Protein AF-A0A0C4E0J9-F1 (afdb_monomer_lite)

Sequence (196 aa):
MALSRINGDENLYVSGVFALRKAQTLHDHAITHILSVIDYDLDKTHDLGGQFKHLSIDINDEEDADLLVHFPRIVRFI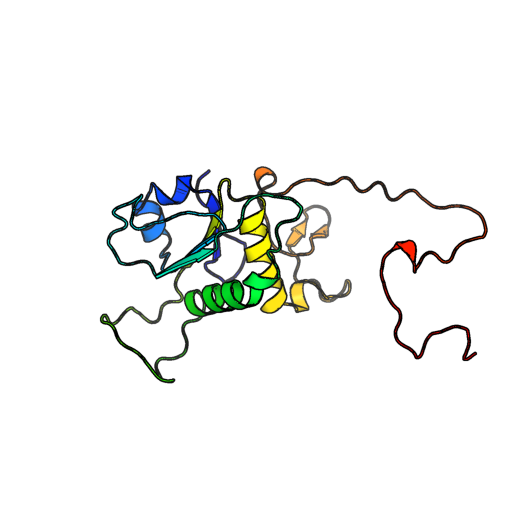DAGLSPPPAGSEKEEEEAAAPTTCGGVLVHCAMGKSRSVTATLAYLLWKHPWRFNGGAAERHGFKCSCDAWVCPAFSLQRSKVDEVTVTVAAAASGRAPDPRAALGIRMPPSFRKENL

pLDDT: mean 70.22, std 18.06, range [34.16, 93.56]

Organism: Magnaporthiopsis poae (strain ATCC 64411 / 73-15) (NCBI:txid644358)

InterPro domains:
  IPR020422 Dual specificity protein phosphatase domain [SM00195] (2-151)
  IPR029021 Protein-tyrosine phosphatase-like [G3DSA:3.90.190.10] (1-172)
  IPR029021 Protein-tyrosine phosphatase-like [SSF52799] (4-133)

Structure (mmCIF, N/CA/C/O backbone):
data_AF-A0A0C4E0J9-F1
#
_entry.id   AF-A0A0C4E0J9-F1
#
loop_
_atom_site.group_PDB
_atom_site.id
_atom_site.type_symbol
_atom_site.label_atom_id
_atom_site.label_alt_id
_atom_site.label_comp_id
_atom_site.label_asym_id
_atom_site.label_entity_id
_atom_site.label_seq_id
_atom_site.pdbx_PDB_ins_code
_atom_site.Cartn_x
_atom_site.Cartn_y
_atom_site.Cartn_z
_atom_site.occupancy
_atom_site.B_iso_or_equiv
_atom_site.auth_seq_id
_atom_site.auth_comp_id
_atom_site.auth_asym_id
_atom_site.auth_atom_id
_atom_site.pdbx_PDB_model_num
ATOM 1 N N . MET A 1 1 ? 7.486 12.202 7.454 1.00 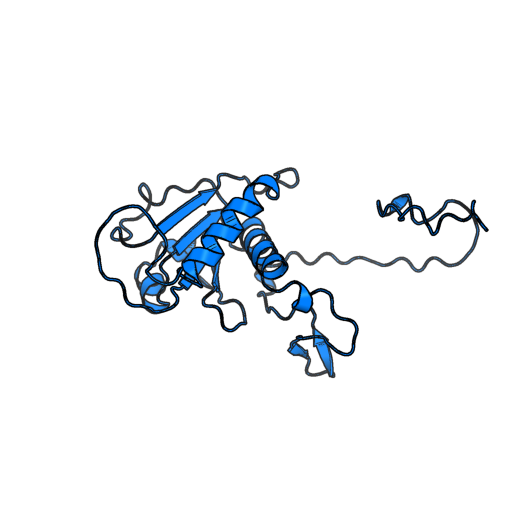49.31 1 MET A N 1
ATOM 2 C CA . MET A 1 1 ? 6.163 11.933 6.847 1.00 49.31 1 MET A CA 1
ATOM 3 C C . MET A 1 1 ? 5.893 10.445 6.979 1.00 49.31 1 MET A C 1
ATOM 5 O O . MET A 1 1 ? 6.701 9.682 6.470 1.00 49.31 1 MET A O 1
ATOM 9 N N . ALA A 1 2 ? 4.883 10.029 7.746 1.00 71.69 2 ALA A N 1
ATOM 10 C CA . ALA A 1 2 ? 4.738 8.615 8.118 1.00 71.69 2 ALA A CA 1
ATOM 11 C C . ALA A 1 2 ? 3.802 7.843 7.176 1.00 71.69 2 ALA A C 1
ATOM 13 O O . ALA A 1 2 ? 4.172 6.773 6.712 1.00 71.69 2 ALA A O 1
ATOM 14 N N . LEU A 1 3 ? 2.646 8.411 6.837 1.00 84.62 3 LEU A N 1
ATOM 15 C CA . LEU A 1 3 ? 1.581 7.735 6.100 1.00 84.62 3 LEU A CA 1
ATOM 16 C C . LEU A 1 3 ? 1.168 8.588 4.893 1.00 84.62 3 LEU A C 1
ATOM 18 O O . LEU A 1 3 ? 0.964 9.794 5.041 1.00 84.62 3 LEU A O 1
ATOM 22 N N . SER A 1 4 ? 1.067 7.992 3.709 1.00 87.56 4 SER A N 1
ATOM 23 C CA . SER A 1 4 ? 0.625 8.678 2.490 1.00 87.56 4 SER A CA 1
ATOM 24 C C . SER A 1 4 ? -0.614 7.986 1.941 1.00 87.56 4 SER A C 1
ATOM 26 O O . SER A 1 4 ? -0.542 6.812 1.593 1.00 87.56 4 SER A O 1
ATOM 28 N N . ARG A 1 5 ? -1.742 8.696 1.856 1.00 88.19 5 ARG A N 1
ATOM 29 C CA . ARG A 1 5 ? -2.957 8.178 1.215 1.00 88.19 5 ARG A CA 1
ATOM 30 C C . ARG A 1 5 ? -2.826 8.275 -0.302 1.00 88.19 5 ARG A C 1
ATOM 32 O O . ARG A 1 5 ? -2.340 9.286 -0.807 1.00 88.19 5 ARG A O 1
ATOM 39 N N . ILE A 1 6 ? -3.266 7.244 -1.011 1.00 85.50 6 ILE A N 1
ATOM 40 C CA . ILE A 1 6 ? -3.360 7.263 -2.469 1.00 85.50 6 ILE A CA 1
ATOM 41 C C . ILE A 1 6 ? -4.665 7.933 -2.878 1.00 85.50 6 ILE A C 1
ATOM 43 O O . ILE A 1 6 ? -5.715 7.699 -2.286 1.00 85.50 6 ILE A O 1
ATOM 47 N N . ASN A 1 7 ? -4.589 8.783 -3.899 1.00 74.56 7 ASN A N 1
ATOM 48 C CA . ASN A 1 7 ? -5.757 9.477 -4.420 1.00 74.56 7 ASN A CA 1
ATOM 49 C C . ASN A 1 7 ? -6.752 8.479 -5.033 1.00 74.56 7 ASN A C 1
ATOM 51 O O . ASN A 1 7 ? -6.415 7.745 -5.961 1.00 74.56 7 ASN A O 1
ATOM 55 N N . GLY A 1 8 ? -7.982 8.495 -4.528 1.00 73.81 8 GLY A N 1
ATOM 56 C CA . GLY A 1 8 ? -9.083 7.661 -4.989 1.00 73.81 8 GLY A CA 1
ATOM 57 C C . GLY A 1 8 ? -10.211 7.607 -3.961 1.00 73.81 8 GLY A C 1
ATOM 58 O O . GLY A 1 8 ? -10.107 8.181 -2.873 1.00 73.81 8 GLY A O 1
ATOM 59 N N . ASP A 1 9 ? -11.272 6.887 -4.310 1.00 72.88 9 ASP A N 1
ATOM 60 C CA . ASP A 1 9 ? -12.395 6.605 -3.405 1.00 72.88 9 ASP A CA 1
ATOM 61 C C . ASP A 1 9 ? -12.031 5.532 -2.361 1.00 72.88 9 ASP A C 1
ATOM 63 O O . ASP A 1 9 ? -12.728 5.337 -1.372 1.00 72.88 9 ASP A O 1
ATOM 67 N N . GLU A 1 10 ? -10.898 4.858 -2.565 1.00 81.75 10 GLU A N 1
ATOM 68 C CA . GLU A 1 10 ? -10.377 3.791 -1.719 1.00 81.75 10 GLU A CA 1
ATOM 69 C C . GLU A 1 10 ? -9.597 4.349 -0.513 1.00 81.75 10 GLU A C 1
ATOM 71 O O . GLU A 1 10 ? -8.927 5.389 -0.571 1.00 81.75 10 GLU A O 1
ATOM 76 N N . ASN A 1 11 ? -9.639 3.621 0.602 1.00 88.75 11 ASN A N 1
ATOM 77 C CA . ASN A 1 11 ? -8.849 3.905 1.802 1.00 88.75 11 ASN A CA 1
ATOM 78 C C . ASN A 1 11 ? -7.501 3.174 1.741 1.00 88.75 11 ASN A C 1
ATOM 80 O O . ASN A 1 11 ? -7.187 2.339 2.586 1.00 88.75 11 ASN A O 1
ATOM 84 N N . LEU A 1 12 ? -6.714 3.473 0.704 1.00 90.62 12 LEU A N 1
ATOM 85 C CA . LEU A 1 12 ? -5.425 2.833 0.444 1.00 90.62 12 LEU A CA 1
ATOM 86 C C . LEU A 1 12 ? -4.260 3.752 0.826 1.00 90.62 12 LEU A C 1
ATOM 88 O O . LEU A 1 12 ? -4.184 4.906 0.393 1.00 90.62 12 LEU A O 1
ATOM 92 N N . TYR A 1 13 ? -3.334 3.231 1.628 1.00 92.06 13 TYR A N 1
ATOM 93 C CA . TYR A 1 13 ? -2.226 3.990 2.201 1.00 92.06 13 TYR A CA 1
ATOM 94 C C . TYR A 1 13 ? -0.881 3.308 1.945 1.00 92.06 13 TYR A C 1
ATOM 96 O O . TYR A 1 13 ? -0.778 2.086 1.984 1.00 92.06 13 TYR A O 1
ATOM 104 N N . VAL A 1 14 ? 0.168 4.110 1.742 1.00 92.19 14 VAL A N 1
ATOM 105 C CA . VAL A 1 14 ? 1.555 3.653 1.589 1.00 92.19 14 VAL A CA 1
ATOM 106 C C . VAL A 1 14 ? 2.456 4.300 2.636 1.00 92.19 14 VAL A C 1
ATOM 108 O O . VAL A 1 14 ? 2.467 5.525 2.802 1.00 92.19 14 VAL A O 1
ATOM 111 N N . SER A 1 15 ? 3.274 3.495 3.312 1.00 91.12 15 SER A N 1
ATOM 112 C CA . SER A 1 15 ? 4.210 3.970 4.337 1.00 91.12 15 SER A CA 1
ATOM 113 C C . SER A 1 15 ? 5.534 3.207 4.364 1.00 91.12 15 SER A C 1
ATOM 115 O O . SER A 1 15 ? 5.720 2.209 3.675 1.00 91.12 15 SER A O 1
ATOM 117 N N . GLY A 1 16 ? 6.482 3.698 5.167 1.00 88.56 16 GLY A N 1
ATOM 118 C CA . GLY A 1 16 ? 7.624 2.900 5.632 1.00 88.56 16 GLY A CA 1
ATOM 119 C C . GLY A 1 16 ? 7.343 2.259 6.996 1.00 88.56 16 GLY A C 1
ATOM 120 O O . GLY A 1 16 ? 6.319 2.557 7.618 1.00 88.56 16 GLY A O 1
ATOM 121 N N . VAL A 1 17 ? 8.285 1.450 7.497 1.00 86.44 17 VAL A N 1
ATOM 122 C CA . VAL A 1 17 ? 8.169 0.731 8.790 1.00 86.44 17 VAL A CA 1
ATOM 123 C C . VAL A 1 17 ? 7.896 1.678 9.963 1.00 86.44 17 VAL A C 1
ATOM 125 O O . VAL A 1 17 ? 7.160 1.347 10.884 1.00 86.44 17 VAL A O 1
ATOM 128 N N . PHE A 1 18 ? 8.426 2.902 9.926 1.00 83.38 18 PHE A N 1
ATOM 129 C CA . PHE A 1 18 ? 8.246 3.876 11.008 1.00 83.38 18 PHE A CA 1
ATOM 130 C C . PHE A 1 18 ? 6.789 4.284 11.263 1.00 83.38 18 PHE A C 1
ATOM 132 O O . PHE A 1 18 ? 6.492 4.777 12.349 1.00 83.38 18 PHE A O 1
ATOM 139 N N . ALA A 1 19 ? 5.886 4.105 10.294 1.00 82.44 19 ALA A N 1
ATOM 140 C CA . ALA A 1 19 ? 4.469 4.403 10.493 1.00 82.44 19 ALA A CA 1
ATOM 141 C C . ALA A 1 19 ? 3.789 3.415 11.447 1.00 82.44 19 ALA A C 1
ATOM 143 O O . ALA A 1 19 ? 2.883 3.811 12.173 1.00 82.44 19 ALA A O 1
ATOM 144 N N . LEU A 1 20 ? 4.281 2.175 11.507 1.00 79.31 20 LEU A N 1
ATOM 145 C CA . LEU A 1 20 ? 3.745 1.135 12.385 1.00 79.31 20 LEU A CA 1
ATOM 146 C C . LEU A 1 20 ? 4.021 1.403 13.869 1.00 79.31 20 LEU A C 1
ATOM 148 O O . LEU A 1 20 ? 3.269 0.952 14.722 1.00 79.31 20 LEU A O 1
ATOM 152 N N . ARG A 1 21 ? 5.032 2.224 14.187 1.00 78.25 21 ARG A N 1
ATOM 153 C CA . ARG A 1 21 ? 5.339 2.639 15.570 1.00 78.25 21 ARG A CA 1
ATOM 154 C C . ARG A 1 21 ? 4.244 3.489 16.212 1.00 78.25 21 ARG A C 1
ATOM 156 O O . ARG A 1 21 ? 4.249 3.680 17.423 1.00 78.25 21 ARG A O 1
ATOM 163 N N . LYS A 1 22 ? 3.344 4.068 15.414 1.00 78.44 22 LYS A N 1
ATOM 164 C CA . LYS A 1 22 ? 2.302 4.986 15.881 1.00 78.44 22 LYS A CA 1
ATOM 165 C C . LYS A 1 22 ? 0.932 4.340 15.729 1.00 78.44 22 LYS A C 1
ATOM 167 O O . LYS A 1 22 ? 0.191 4.680 14.811 1.00 78.44 22 LYS A O 1
ATOM 172 N N . ALA A 1 23 ? 0.588 3.454 16.663 1.00 77.06 23 ALA A N 1
ATOM 173 C CA . ALA A 1 23 ? -0.701 2.762 16.679 1.00 77.06 23 ALA A CA 1
ATOM 174 C C . ALA A 1 23 ? -1.889 3.737 16.573 1.00 77.06 23 ALA A C 1
ATOM 176 O O . ALA A 1 23 ? -2.814 3.488 15.808 1.00 77.06 23 ALA A O 1
ATOM 177 N N . GLN A 1 24 ? -1.830 4.886 17.257 1.00 79.81 24 GLN A N 1
ATOM 178 C CA . GLN A 1 24 ? -2.872 5.921 17.204 1.00 79.81 24 GLN A CA 1
ATOM 179 C C . GLN A 1 24 ? -3.198 6.349 15.764 1.00 79.81 24 GLN A C 1
ATOM 181 O O . GLN A 1 24 ? -4.355 6.373 15.371 1.00 79.81 24 GLN A O 1
ATOM 186 N N . THR A 1 25 ? -2.169 6.580 14.942 1.00 83.06 25 THR A N 1
ATOM 187 C CA . THR A 1 25 ? -2.333 7.023 13.551 1.00 83.06 25 THR A CA 1
ATOM 188 C C . THR A 1 25 ? -3.003 5.957 12.678 1.00 83.06 25 THR A C 1
ATOM 190 O O . THR A 1 25 ? -3.686 6.301 11.720 1.00 83.06 25 THR A O 1
ATOM 193 N N . LEU A 1 26 ? -2.837 4.668 12.993 1.00 84.06 26 LEU A N 1
ATOM 194 C CA . LEU A 1 26 ? -3.531 3.592 12.278 1.00 84.06 26 LEU A CA 1
ATOM 195 C C . LEU A 1 26 ? -5.034 3.593 12.590 1.00 84.06 26 LEU A C 1
ATOM 197 O O . LEU A 1 26 ? -5.848 3.463 11.676 1.00 84.06 26 LEU A O 1
ATOM 201 N N . HIS A 1 27 ? -5.390 3.818 13.857 1.00 82.56 27 HIS A N 1
ATOM 202 C CA . HIS A 1 27 ? -6.780 3.922 14.303 1.00 82.56 27 HIS A CA 1
ATOM 203 C C . HIS A 1 27 ? -7.461 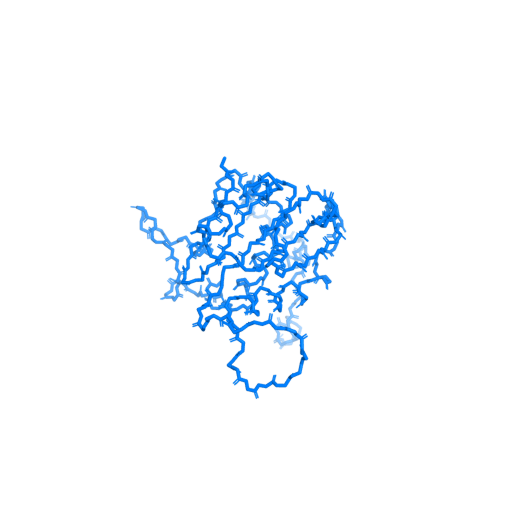5.186 13.760 1.00 82.56 27 HI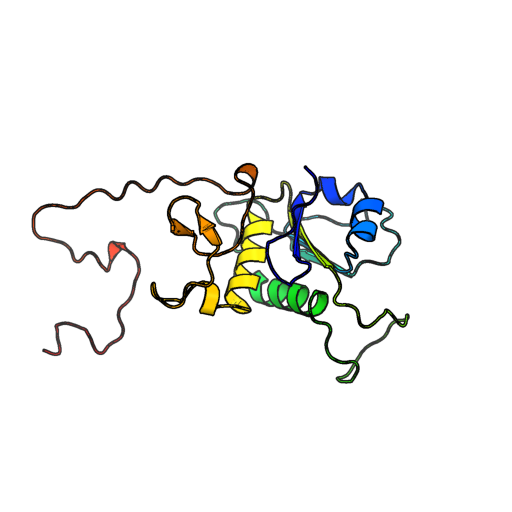S A C 1
ATOM 205 O O . HIS A 1 27 ? -8.580 5.104 13.259 1.00 82.56 27 HIS A O 1
ATOM 211 N N . ASP A 1 28 ? -6.767 6.330 13.768 1.00 84.88 28 ASP A N 1
ATOM 212 C CA . ASP A 1 28 ? -7.285 7.613 13.262 1.00 84.88 28 ASP A CA 1
ATOM 213 C C . ASP A 1 28 ? -7.679 7.545 11.773 1.00 84.88 28 ASP A C 1
ATOM 215 O O . ASP A 1 28 ? -8.575 8.256 11.319 1.00 84.88 28 ASP A O 1
ATOM 219 N N . HIS A 1 29 ? -7.015 6.679 11.001 1.00 84.75 29 HIS A N 1
ATOM 220 C CA . HIS A 1 29 ? -7.294 6.452 9.582 1.00 84.75 29 HIS A CA 1
ATOM 221 C C . HIS A 1 29 ? -8.161 5.213 9.310 1.00 84.75 29 HIS A C 1
ATOM 223 O O . HIS A 1 29 ? -8.297 4.820 8.151 1.00 84.75 29 HIS A O 1
ATOM 229 N N . ALA A 1 30 ? -8.742 4.606 10.352 1.00 86.88 30 ALA A N 1
ATOM 230 C CA . ALA A 1 30 ? -9.571 3.402 10.264 1.00 86.88 30 ALA A CA 1
ATOM 231 C C . ALA A 1 30 ? -8.899 2.258 9.477 1.00 86.88 30 ALA A C 1
ATOM 233 O O . ALA A 1 30 ? -9.544 1.532 8.714 1.00 86.88 30 ALA A O 1
ATOM 234 N N . ILE A 1 31 ? -7.579 2.111 9.629 1.00 88.69 31 ILE A N 1
ATOM 235 C CA . ILE A 1 31 ? -6.833 1.021 9.002 1.00 88.69 31 ILE A CA 1
ATOM 236 C C . ILE A 1 31 ? -7.214 -0.281 9.708 1.00 88.69 31 ILE A C 1
ATOM 238 O O . ILE A 1 31 ? -7.274 -0.337 10.925 1.00 88.69 31 ILE A O 1
ATOM 242 N N . THR A 1 32 ? -7.484 -1.326 8.936 1.00 87.94 32 THR A N 1
ATOM 243 C CA . THR A 1 32 ? -7.872 -2.658 9.441 1.00 87.94 32 THR A CA 1
ATOM 244 C C . THR A 1 32 ? -6.931 -3.746 8.932 1.00 87.94 32 THR A C 1
ATOM 246 O O . THR A 1 32 ? -6.740 -4.766 9.588 1.00 87.94 32 THR A O 1
ATOM 249 N N . HIS A 1 33 ? -6.315 -3.516 7.770 1.00 90.62 33 HIS A N 1
ATOM 250 C CA . HIS A 1 33 ? -5.447 -4.466 7.088 1.00 90.62 33 HIS A CA 1
ATOM 251 C C . HIS A 1 33 ? -4.060 -3.862 6.881 1.00 90.62 33 HIS A C 1
ATOM 253 O O . HIS A 1 33 ? -3.927 -2.743 6.380 1.00 90.62 33 HIS A O 1
ATOM 259 N N . ILE A 1 34 ? -3.022 -4.622 7.227 1.00 91.44 34 ILE A N 1
ATOM 260 C CA . ILE A 1 34 ? -1.622 -4.224 7.077 1.00 91.44 34 ILE A CA 1
ATOM 261 C C . ILE A 1 34 ? -0.918 -5.242 6.178 1.00 91.44 34 ILE A C 1
ATOM 263 O O . ILE A 1 34 ? -0.920 -6.438 6.454 1.00 91.44 34 ILE A O 1
ATOM 267 N N . LEU A 1 35 ? -0.305 -4.757 5.102 1.00 92.56 35 LEU A N 1
ATOM 268 C CA . LEU A 1 35 ? 0.523 -5.526 4.180 1.00 92.56 35 LEU A CA 1
ATOM 269 C C . LEU A 1 35 ? 1.989 -5.107 4.342 1.00 92.56 35 LEU A C 1
ATOM 271 O O . LEU A 1 35 ? 2.355 -3.975 4.013 1.00 92.56 35 LEU A O 1
ATOM 275 N N . SER A 1 36 ? 2.827 -6.032 4.805 1.00 92.00 36 SER A N 1
ATOM 276 C CA . SER A 1 36 ? 4.283 -5.878 4.868 1.00 92.00 36 SER A CA 1
ATOM 277 C C . SER A 1 36 ? 4.930 -6.551 3.668 1.00 92.00 36 SER A C 1
ATOM 279 O O . SER A 1 36 ? 4.804 -7.758 3.496 1.00 92.00 36 SER A O 1
ATOM 281 N N . VAL A 1 37 ? 5.640 -5.780 2.846 1.00 90.06 37 VAL A N 1
ATOM 282 C CA . VAL A 1 37 ? 6.451 -6.290 1.725 1.00 90.06 37 VAL A CA 1
ATOM 283 C C . VAL A 1 37 ? 7.934 -6.182 2.090 1.00 90.06 37 VAL A C 1
ATOM 285 O O . VAL A 1 37 ? 8.691 -5.397 1.513 1.00 90.06 37 VAL A O 1
ATOM 288 N N . ILE A 1 38 ? 8.287 -6.849 3.182 1.00 87.75 38 ILE A N 1
ATOM 289 C CA . ILE A 1 38 ? 9.612 -6.952 3.800 1.00 87.75 38 ILE A CA 1
ATOM 290 C C . ILE A 1 38 ? 9.517 -8.030 4.887 1.00 87.75 38 ILE A C 1
ATOM 292 O O . ILE A 1 38 ? 8.438 -8.177 5.466 1.00 87.75 38 ILE A O 1
ATOM 296 N N . ASP A 1 39 ? 10.619 -8.726 5.192 1.00 81.25 39 ASP A N 1
ATOM 297 C CA . ASP A 1 39 ? 10.726 -9.552 6.401 1.00 81.25 39 ASP A CA 1
ATOM 298 C C . ASP A 1 39 ? 10.466 -8.692 7.643 1.00 81.25 39 ASP A C 1
ATOM 300 O O . ASP A 1 39 ? 11.308 -7.913 8.108 1.00 81.25 39 ASP A O 1
ATOM 304 N N . TYR A 1 40 ? 9.226 -8.734 8.107 1.00 73.00 40 TYR A N 1
ATOM 305 C CA . TYR A 1 40 ? 8.772 -7.962 9.240 1.00 73.00 40 TYR A CA 1
ATOM 306 C C . TYR A 1 40 ? 7.690 -8.734 9.968 1.00 73.00 40 TYR A C 1
ATOM 308 O O . TYR A 1 40 ? 6.638 -9.064 9.411 1.00 73.00 40 TYR A O 1
ATOM 316 N N . ASP A 1 41 ? 7.980 -8.996 11.232 1.00 70.19 41 ASP A N 1
ATOM 317 C CA . ASP A 1 41 ? 7.103 -9.686 12.155 1.00 70.19 41 ASP A CA 1
ATOM 318 C C . ASP A 1 41 ? 6.441 -8.641 13.063 1.00 70.19 41 ASP A C 1
ATOM 320 O O . ASP A 1 41 ? 7.117 -7.974 13.860 1.00 70.19 41 ASP A O 1
ATOM 324 N N . LEU A 1 42 ? 5.129 -8.442 12.893 1.00 68.38 42 LEU A N 1
ATOM 325 C CA . LEU A 1 42 ? 4.382 -7.496 13.723 1.00 68.38 42 LEU A CA 1
ATOM 326 C C . LEU A 1 42 ? 4.303 -7.974 15.174 1.00 68.38 42 LEU A C 1
ATOM 328 O O . LEU A 1 42 ? 4.460 -7.145 16.070 1.00 68.38 42 LEU A O 1
ATOM 332 N N . ASP A 1 43 ? 4.156 -9.282 15.396 1.00 64.38 43 ASP A N 1
ATOM 333 C CA . ASP A 1 43 ? 3.948 -9.874 16.723 1.00 64.38 43 ASP A CA 1
ATOM 334 C C . ASP A 1 43 ? 5.186 -9.709 17.606 1.00 64.38 43 ASP A C 1
ATOM 336 O O . ASP A 1 43 ? 5.093 -9.499 18.814 1.00 64.38 43 ASP A O 1
ATOM 340 N N . LYS A 1 44 ? 6.376 -9.744 16.997 1.00 61.56 44 LYS A N 1
ATOM 341 C CA . LYS A 1 44 ? 7.638 -9.531 17.717 1.00 61.56 44 LYS A CA 1
ATOM 342 C C . LYS A 1 44 ? 7.953 -8.068 18.000 1.00 61.56 44 LYS A C 1
ATOM 344 O O . LYS A 1 44 ? 8.772 -7.790 18.874 1.00 61.56 44 LYS A O 1
ATOM 349 N N . THR A 1 45 ? 7.411 -7.137 17.217 1.00 53.16 45 THR A N 1
ATOM 350 C CA . THR A 1 45 ? 7.927 -5.761 17.198 1.00 53.16 45 THR A CA 1
ATOM 351 C C . THR A 1 45 ? 7.002 -4.739 17.836 1.00 53.16 45 THR A C 1
ATOM 353 O O . THR A 1 45 ? 7.517 -3.718 18.295 1.00 53.16 45 THR A O 1
ATOM 356 N N . HIS A 1 46 ? 5.686 -4.966 17.887 1.00 55.34 46 HIS A N 1
ATOM 357 C CA . HIS A 1 46 ? 4.751 -3.989 18.443 1.00 55.34 46 HIS A CA 1
ATOM 358 C C . HIS A 1 46 ? 3.519 -4.640 19.090 1.00 55.34 46 HIS A C 1
ATOM 360 O O . HIS A 1 46 ? 2.828 -5.424 18.450 1.00 55.34 46 HIS A O 1
ATOM 366 N N . ASP A 1 47 ? 3.167 -4.193 20.302 1.00 56.97 47 ASP A N 1
ATOM 367 C CA . ASP A 1 47 ? 1.860 -4.408 20.950 1.00 56.97 47 ASP A CA 1
ATOM 368 C C . ASP A 1 47 ? 0.742 -3.656 20.190 1.00 56.97 47 ASP A C 1
ATOM 370 O O . ASP A 1 47 ? 0.087 -2.754 20.713 1.00 56.97 47 ASP A O 1
ATOM 374 N N . LEU A 1 48 ? 0.509 -3.980 18.914 1.00 61.25 48 LEU A N 1
ATOM 375 C CA . LEU A 1 48 ? -0.521 -3.345 18.076 1.00 61.25 48 LEU A CA 1
ATOM 376 C C . LEU A 1 48 ? -1.957 -3.752 18.458 1.00 61.25 48 LEU A C 1
ATOM 378 O O . LEU A 1 48 ? -2.885 -3.554 17.679 1.00 61.25 48 LEU A O 1
ATOM 382 N N . GLY A 1 49 ? -2.173 -4.277 19.666 1.00 52.38 49 GLY A N 1
ATOM 383 C CA . GLY A 1 49 ? -3.507 -4.470 20.230 1.00 52.38 49 GLY A CA 1
ATOM 384 C C . GLY A 1 49 ? -4.390 -5.460 19.466 1.00 52.38 49 GLY A C 1
ATOM 385 O O . GLY A 1 49 ? -5.607 -5.316 19.520 1.00 52.38 49 GLY A O 1
ATOM 386 N N . GLY A 1 50 ? -3.795 -6.420 18.742 1.00 56.16 50 GLY A N 1
ATOM 387 C CA . GLY A 1 50 ? -4.454 -7.628 18.219 1.00 56.16 50 GLY A CA 1
ATOM 388 C C . GLY A 1 50 ? -5.581 -7.442 17.194 1.00 56.16 50 GLY A C 1
ATOM 389 O O . GLY A 1 50 ? -6.227 -8.417 16.839 1.00 56.16 50 GLY A O 1
ATOM 390 N N . GLN A 1 51 ? -5.844 -6.225 16.712 1.00 70.62 51 GLN A N 1
ATOM 391 C CA . GLN A 1 51 ? -7.051 -5.920 15.925 1.00 70.62 51 GLN A CA 1
ATOM 392 C C . GLN A 1 51 ? -6.803 -5.705 14.424 1.00 70.62 51 GLN A C 1
ATOM 394 O O . GLN A 1 51 ? -7.726 -5.348 13.693 1.00 70.62 51 GLN A O 1
ATOM 399 N N . PHE A 1 52 ? -5.576 -5.913 13.937 1.00 81.44 52 PHE A N 1
ATOM 400 C CA . PHE A 1 52 ? -5.246 -5.727 12.523 1.00 81.44 52 PHE A CA 1
ATOM 401 C C . PHE A 1 52 ? -4.997 -7.063 11.836 1.00 81.44 52 PHE A C 1
ATOM 403 O O . PHE A 1 52 ? -4.195 -7.873 12.299 1.00 81.44 52 PHE A O 1
ATOM 410 N N . LYS A 1 53 ? -5.615 -7.263 10.670 1.00 86.19 53 LYS A N 1
ATOM 411 C CA . LYS A 1 53 ? -5.272 -8.395 9.811 1.00 86.19 53 LYS A CA 1
ATOM 412 C C . LYS A 1 53 ? -3.936 -8.105 9.140 1.00 86.19 53 LYS A C 1
ATOM 414 O O . LYS A 1 53 ? -3.808 -7.110 8.423 1.00 86.19 53 LYS A O 1
ATOM 419 N N . HIS A 1 54 ? -2.951 -8.968 9.354 1.00 88.75 54 HIS A N 1
ATOM 420 C CA . HIS A 1 54 ? -1.608 -8.788 8.815 1.00 88.75 54 HIS A CA 1
ATOM 421 C C . HIS A 1 54 ? -1.278 -9.810 7.735 1.00 88.75 54 HIS A C 1
ATOM 423 O O . HIS A 1 54 ? -1.553 -11.000 7.871 1.00 88.75 54 HIS A O 1
ATOM 429 N N . LEU A 1 55 ? -0.667 -9.334 6.654 1.00 89.62 55 LEU A N 1
ATOM 430 C CA . LEU A 1 55 ? -0.046 -10.168 5.640 1.00 89.62 55 LEU A CA 1
ATOM 431 C C . LEU A 1 55 ? 1.416 -9.749 5.484 1.00 89.62 55 LEU A C 1
ATOM 433 O O . LEU A 1 55 ? 1.694 -8.647 5.015 1.00 89.62 55 LEU A O 1
ATOM 437 N N . SER A 1 56 ? 2.336 -10.648 5.834 1.00 89.44 56 SER A N 1
ATOM 438 C CA . SER A 1 56 ? 3.769 -10.474 5.594 1.00 89.44 56 SER A CA 1
ATOM 439 C C . SER A 1 56 ? 4.222 -11.238 4.352 1.00 89.44 56 SER A C 1
ATOM 441 O O . SER A 1 56 ? 3.848 -12.398 4.135 1.00 89.44 56 SER A O 1
ATOM 443 N N . ILE A 1 57 ? 4.995 -10.559 3.511 1.00 90.19 57 ILE A N 1
ATOM 444 C CA . ILE A 1 57 ? 5.621 -11.082 2.303 1.00 90.19 57 ILE A CA 1
ATOM 445 C C . ILE A 1 57 ? 7.107 -10.776 2.412 1.00 90.19 57 ILE A C 1
ATOM 447 O O . ILE A 1 57 ? 7.532 -9.626 2.280 1.00 90.19 57 ILE A O 1
ATOM 451 N N . ASP A 1 58 ? 7.866 -11.832 2.667 1.00 89.25 58 ASP A N 1
ATOM 452 C CA . ASP A 1 58 ? 9.308 -11.776 2.830 1.00 89.25 58 ASP A CA 1
ATOM 453 C C . ASP A 1 58 ? 9.994 -11.667 1.464 1.00 89.25 58 ASP A C 1
ATOM 455 O O . ASP A 1 58 ? 10.100 -12.642 0.720 1.00 89.25 58 ASP A O 1
ATOM 459 N N . ILE A 1 59 ? 10.370 -10.436 1.109 1.00 86.62 59 ILE A N 1
ATOM 460 C CA . ILE A 1 59 ? 11.094 -10.096 -0.117 1.00 86.62 59 ILE A CA 1
ATOM 461 C C . ILE A 1 59 ? 12.084 -8.977 0.195 1.00 86.62 59 ILE A C 1
ATOM 463 O O . ILE A 1 59 ? 11.696 -7.938 0.744 1.00 86.62 59 ILE A O 1
ATOM 467 N N . ASN A 1 60 ? 13.339 -9.149 -0.217 1.00 85.31 60 ASN A N 1
ATOM 468 C CA . ASN A 1 60 ? 14.391 -8.141 -0.092 1.00 85.31 60 ASN A CA 1
ATOM 469 C C . ASN A 1 60 ? 14.285 -7.044 -1.164 1.00 85.31 60 ASN A C 1
ATOM 471 O O . ASN A 1 60 ? 13.653 -7.216 -2.201 1.00 85.31 60 ASN A O 1
ATOM 475 N N . ASP A 1 61 ? 14.860 -5.871 -0.885 1.00 83.69 61 ASP A N 1
ATOM 476 C CA . ASP A 1 61 ? 14.904 -4.745 -1.837 1.00 83.69 61 ASP A CA 1
ATOM 477 C C . ASP A 1 61 ? 16.071 -4.937 -2.813 1.00 83.69 61 ASP A C 1
ATOM 479 O O . ASP A 1 61 ? 17.076 -4.234 -2.750 1.00 83.69 61 ASP A O 1
ATOM 483 N N . GLU A 1 62 ? 15.960 -5.957 -3.656 1.00 82.75 62 GLU A N 1
ATOM 484 C CA . GLU A 1 62 ? 16.971 -6.328 -4.645 1.00 82.75 62 GLU A CA 1
ATOM 485 C C . GLU A 1 62 ? 16.355 -6.261 -6.048 1.00 82.75 62 GLU A C 1
ATOM 487 O O . GLU A 1 62 ? 15.152 -6.461 -6.223 1.00 82.75 62 GLU A O 1
ATOM 492 N N . GLU A 1 63 ? 17.160 -5.917 -7.053 1.00 75.06 63 GLU A N 1
ATOM 493 C CA . GLU A 1 63 ? 16.677 -5.703 -8.427 1.00 75.06 63 GLU A CA 1
ATOM 494 C C . GLU A 1 63 ? 16.192 -7.001 -9.097 1.00 75.06 63 GLU A C 1
ATOM 496 O O . GLU A 1 63 ? 15.360 -6.965 -10.002 1.00 75.06 63 GLU A O 1
ATOM 501 N N . ASP A 1 64 ? 16.693 -8.147 -8.642 1.00 80.56 64 ASP A N 1
ATOM 502 C CA . ASP A 1 64 ? 16.355 -9.499 -9.085 1.00 80.56 64 ASP A CA 1
ATOM 503 C C . ASP A 1 64 ? 15.239 -10.157 -8.256 1.00 80.56 64 ASP A C 1
ATOM 505 O O . ASP A 1 64 ? 14.801 -11.266 -8.574 1.00 80.56 64 ASP A O 1
ATOM 509 N N . ALA A 1 65 ? 14.731 -9.475 -7.226 1.00 83.62 65 ALA A N 1
ATOM 510 C CA . ALA A 1 65 ? 13.646 -9.982 -6.402 1.00 83.62 65 ALA A CA 1
ATOM 511 C C . ALA A 1 65 ? 12.322 -10.069 -7.187 1.00 83.62 65 ALA A C 1
ATOM 513 O O . ALA A 1 65 ? 11.778 -9.068 -7.663 1.00 83.62 65 ALA A O 1
ATOM 514 N N . ASP A 1 66 ? 11.746 -11.273 -7.273 1.00 83.31 66 ASP A N 1
ATOM 515 C CA . ASP A 1 66 ? 10.504 -11.502 -8.016 1.00 83.31 66 ASP A CA 1
ATOM 516 C C . ASP A 1 66 ? 9.251 -11.224 -7.168 1.00 83.31 66 ASP A C 1
ATOM 518 O O . ASP A 1 66 ? 8.695 -12.091 -6.490 1.00 83.31 66 ASP A O 1
ATOM 522 N N . LEU A 1 67 ? 8.760 -9.987 -7.249 1.00 87.06 67 LEU A N 1
ATOM 523 C CA . LEU A 1 67 ? 7.506 -9.580 -6.613 1.00 87.06 67 LEU A CA 1
ATOM 524 C C . LEU A 1 67 ? 6.256 -10.083 -7.368 1.00 87.06 67 LEU A C 1
ATOM 526 O O . LEU A 1 67 ? 5.164 -10.115 -6.791 1.00 87.06 67 LEU A O 1
ATOM 530 N N . LEU A 1 68 ? 6.389 -10.501 -8.635 1.00 87.69 68 LEU A N 1
ATOM 531 C CA . LEU A 1 68 ? 5.258 -10.875 -9.496 1.00 87.69 68 LEU A CA 1
ATOM 532 C C . LEU A 1 68 ? 4.544 -12.121 -8.975 1.00 87.69 68 LEU A C 1
ATOM 534 O O . LEU A 1 68 ? 3.313 -12.180 -8.986 1.00 87.69 68 LEU A O 1
ATOM 538 N N . VAL A 1 69 ? 5.306 -13.089 -8.461 1.00 89.50 69 VAL A N 1
ATOM 539 C CA . VAL A 1 69 ? 4.773 -14.329 -7.868 1.00 89.50 69 VAL A CA 1
ATOM 540 C C . VAL A 1 69 ? 3.814 -14.031 -6.713 1.00 89.50 69 VAL A C 1
ATOM 542 O O . VAL A 1 69 ? 2.847 -14.759 -6.479 1.00 89.50 69 VAL A O 1
ATOM 545 N N . HIS A 1 70 ? 4.032 -12.918 -6.016 1.00 91.25 70 HIS A N 1
ATOM 546 C CA . HIS A 1 70 ? 3.256 -12.533 -4.846 1.00 91.25 70 HIS A CA 1
ATOM 547 C C . HIS A 1 70 ? 2.050 -11.650 -5.173 1.00 91.25 70 HIS A C 1
ATOM 549 O O . HIS A 1 70 ? 1.149 -11.522 -4.337 1.00 91.25 70 HIS A O 1
ATOM 555 N N . PHE A 1 71 ? 1.973 -11.084 -6.381 1.00 92.38 71 PHE A N 1
ATOM 556 C CA . PHE A 1 71 ? 0.884 -10.191 -6.779 1.00 92.38 71 PHE A CA 1
ATOM 557 C C . PHE A 1 71 ? -0.514 -10.787 -6.594 1.00 92.38 71 PHE A C 1
ATOM 559 O O . PHE A 1 71 ? -1.343 -10.102 -5.998 1.00 92.38 71 PHE A O 1
ATOM 566 N N . PRO A 1 72 ? -0.819 -12.042 -6.982 1.00 92.44 72 PRO A N 1
ATOM 567 C CA . PRO A 1 72 ? -2.157 -12.592 -6.769 1.00 92.44 72 PRO A CA 1
ATOM 568 C C . PRO A 1 72 ? -2.570 -12.604 -5.292 1.00 92.44 72 PRO A C 1
ATOM 570 O O . PRO A 1 72 ? -3.725 -12.338 -4.962 1.00 92.44 72 PRO A O 1
ATOM 573 N N . ARG A 1 73 ? -1.626 -12.875 -4.383 1.00 92.00 73 ARG A N 1
ATOM 574 C CA . ARG A 1 73 ? -1.873 -12.883 -2.935 1.00 92.00 73 ARG A CA 1
ATOM 575 C C . ARG A 1 73 ? -2.035 -11.461 -2.389 1.00 92.00 73 ARG A C 1
ATOM 577 O O . ARG A 1 73 ? -2.968 -11.216 -1.629 1.00 92.00 73 ARG A O 1
ATOM 584 N N . ILE A 1 74 ? -1.175 -10.534 -2.817 1.00 92.94 74 ILE A N 1
ATOM 585 C CA . ILE A 1 74 ? -1.221 -9.102 -2.471 1.00 92.94 74 ILE A CA 1
ATOM 586 C C . ILE A 1 74 ? -2.560 -8.489 -2.873 1.00 92.94 74 ILE A C 1
ATOM 588 O O . ILE A 1 74 ? -3.249 -7.892 -2.052 1.00 92.94 74 ILE A O 1
ATOM 592 N N . VAL A 1 75 ? -2.939 -8.667 -4.137 1.00 93.19 75 VAL A N 1
ATOM 593 C CA . VAL A 1 75 ? -4.132 -8.063 -4.728 1.00 93.19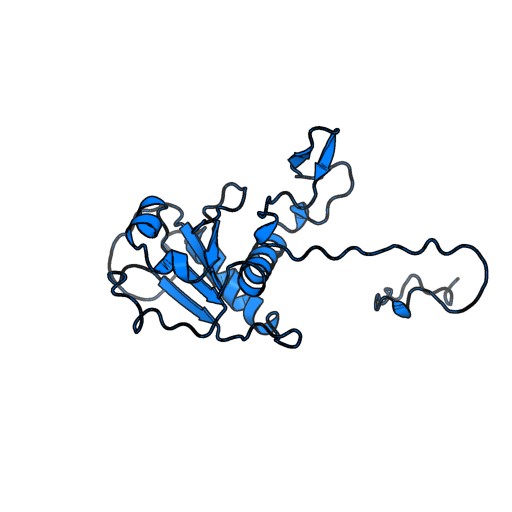 75 VAL A CA 1
ATOM 594 C C . VAL A 1 75 ? -5.386 -8.543 -4.008 1.00 93.19 75 VAL A C 1
ATOM 596 O O . VAL A 1 75 ? -6.213 -7.723 -3.622 1.00 93.19 75 VAL A O 1
ATOM 599 N N . ARG A 1 76 ? -5.499 -9.852 -3.747 1.00 92.75 76 ARG A N 1
ATOM 600 C CA . ARG A 1 76 ? -6.637 -10.420 -3.008 1.00 92.75 76 ARG A CA 1
ATOM 601 C C . ARG A 1 76 ? -6.738 -9.883 -1.584 1.00 92.75 76 ARG A C 1
ATOM 603 O O . ARG A 1 76 ? -7.841 -9.659 -1.101 1.00 92.75 76 ARG A O 1
ATOM 610 N N . PHE A 1 77 ? -5.605 -9.686 -0.916 1.00 92.50 77 PHE A N 1
ATOM 611 C CA . PHE A 1 77 ? -5.579 -9.140 0.437 1.00 92.50 77 PHE A CA 1
ATOM 612 C C . PHE A 1 77 ? -6.018 -7.672 0.475 1.00 92.50 77 PHE A C 1
ATOM 614 O O . PHE A 1 77 ? -6.836 -7.304 1.315 1.00 92.50 77 PHE A O 1
ATOM 621 N N . ILE A 1 78 ? -5.514 -6.852 -0.454 1.00 92.31 78 ILE A N 1
ATOM 622 C CA . ILE A 1 78 ? -5.908 -5.442 -0.565 1.00 92.31 78 ILE A CA 1
ATOM 623 C C . ILE A 1 78 ? -7.400 -5.335 -0.910 1.00 92.31 78 ILE A C 1
ATOM 625 O O . ILE A 1 78 ? -8.114 -4.558 -0.280 1.00 92.31 78 ILE A O 1
ATOM 629 N N . ASP A 1 79 ? -7.892 -6.148 -1.849 1.00 91.12 79 ASP A N 1
ATOM 630 C CA . ASP A 1 79 ? -9.303 -6.129 -2.246 1.00 91.12 79 ASP A CA 1
ATOM 631 C C . ASP A 1 79 ? -10.235 -6.517 -1.092 1.00 91.12 79 ASP A C 1
ATOM 633 O O . ASP A 1 79 ? -11.218 -5.827 -0.842 1.00 91.12 79 ASP A O 1
ATOM 637 N N . ALA A 1 80 ? -9.886 -7.563 -0.336 1.00 88.75 80 ALA A N 1
ATOM 638 C CA . ALA A 1 80 ? -10.666 -8.004 0.819 1.00 88.75 80 ALA A CA 1
ATOM 639 C C . ALA A 1 80 ? -10.738 -6.944 1.932 1.00 88.75 80 ALA A C 1
ATOM 641 O O . ALA A 1 80 ? -11.754 -6.852 2.618 1.00 88.75 80 ALA A O 1
ATOM 642 N N . GLY A 1 81 ? -9.679 -6.145 2.109 1.00 87.31 81 GLY A N 1
ATOM 643 C CA . GLY A 1 81 ? -9.657 -5.072 3.104 1.00 87.31 81 GLY A CA 1
ATOM 644 C C . GLY A 1 81 ? -10.431 -3.820 2.685 1.00 87.31 81 GLY A C 1
ATOM 645 O O . GLY A 1 81 ? -11.065 -3.187 3.527 1.00 87.31 81 GLY A O 1
ATOM 646 N N . LEU A 1 82 ? -10.411 -3.478 1.392 1.00 87.56 82 LEU A N 1
ATOM 647 C CA . LEU A 1 82 ? -11.110 -2.305 0.850 1.00 87.56 82 LEU A CA 1
ATOM 648 C C . LEU A 1 82 ? -12.585 -2.572 0.526 1.00 87.56 82 LEU A C 1
ATOM 650 O O . LEU A 1 82 ? -13.404 -1.658 0.568 1.00 87.56 82 LEU A O 1
ATOM 654 N N . SER A 1 83 ? -12.931 -3.799 0.149 1.00 82.50 83 SER A N 1
ATOM 655 C CA . SER A 1 83 ? -14.275 -4.216 -0.253 1.00 82.50 83 SER A CA 1
ATOM 656 C C . SER A 1 83 ? -14.584 -5.569 0.387 1.00 82.50 83 SER A C 1
ATOM 658 O O . SER A 1 83 ? -14.477 -6.600 -0.283 1.00 82.50 83 SER A O 1
ATOM 660 N N . PRO A 1 84 ? -14.935 -5.597 1.687 1.00 68.62 84 PRO A N 1
ATOM 661 C CA . PRO A 1 84 ? -15.283 -6.847 2.342 1.00 68.62 84 PRO A CA 1
ATOM 662 C C . PRO A 1 84 ? -16.456 -7.502 1.596 1.00 68.62 84 PRO A C 1
ATOM 664 O O . PRO A 1 84 ? -17.396 -6.800 1.200 1.00 68.62 84 PRO A O 1
ATOM 667 N N . PRO A 1 85 ? -16.413 -8.827 1.361 1.00 60.16 85 PRO A N 1
ATOM 668 C CA . PRO A 1 85 ? -17.514 -9.516 0.708 1.00 60.16 85 PRO A CA 1
ATOM 669 C C . PRO A 1 85 ? -18.804 -9.291 1.511 1.00 60.16 85 PRO A C 1
ATOM 671 O O . PRO A 1 85 ? -18.753 -9.244 2.745 1.00 60.16 85 PRO A O 1
ATOM 674 N N . PRO A 1 86 ? -19.964 -9.139 0.843 1.00 56.25 86 PRO A N 1
ATOM 675 C CA . PRO A 1 86 ? -21.234 -9.035 1.544 1.00 56.25 86 PRO A CA 1
ATOM 676 C C . PRO A 1 86 ? -21.379 -10.255 2.456 1.00 56.25 86 PRO A C 1
ATOM 678 O O . PRO A 1 86 ? -21.179 -11.385 2.009 1.00 56.25 86 PRO A O 1
ATOM 681 N N . ALA A 1 87 ? -21.665 -10.010 3.737 1.00 52.47 87 ALA A N 1
ATOM 682 C CA . ALA A 1 87 ? -21.824 -11.035 4.763 1.00 52.47 87 ALA A CA 1
ATOM 683 C C . ALA A 1 87 ? -22.815 -12.108 4.277 1.00 52.47 87 ALA A C 1
ATOM 685 O O . ALA A 1 87 ? -24.025 -11.892 4.295 1.00 52.47 87 ALA A O 1
ATOM 686 N N . GLY A 1 88 ? -22.310 -13.229 3.752 1.00 52.22 88 GLY A N 1
ATOM 687 C CA . GLY A 1 88 ? -23.169 -14.204 3.078 1.00 52.22 88 GLY A CA 1
ATOM 688 C C . GLY A 1 88 ? -22.494 -15.315 2.273 1.00 52.22 88 GLY A C 1
ATOM 689 O O . GLY A 1 88 ? -23.171 -16.291 1.974 1.00 52.22 88 GLY A O 1
ATOM 690 N N . SER A 1 89 ? -21.197 -15.250 1.950 1.00 46.31 89 SER A N 1
ATOM 691 C CA . SER A 1 89 ? -20.502 -16.355 1.262 1.00 46.31 89 SER A CA 1
ATOM 692 C C . SER A 1 89 ? -19.346 -16.930 2.094 1.00 46.31 89 SER A C 1
ATOM 694 O O . SER A 1 89 ? -18.197 -16.538 1.936 1.00 46.31 89 SER A O 1
ATOM 696 N N . GLU A 1 90 ? -19.731 -17.833 2.998 1.00 40.44 90 GLU A N 1
ATOM 697 C CA . GLU A 1 90 ? -19.037 -19.038 3.494 1.00 40.44 90 GLU A CA 1
ATOM 698 C C . GLU A 1 90 ? -17.570 -18.980 4.009 1.00 40.44 90 GLU A C 1
ATOM 700 O O . GLU A 1 90 ? -16.632 -18.983 3.217 1.00 40.44 90 GLU A O 1
ATOM 705 N N . LYS A 1 91 ? -17.458 -19.157 5.351 1.00 41.22 91 LYS A N 1
ATOM 706 C CA . LYS A 1 91 ? -16.460 -19.929 6.159 1.00 41.22 91 LYS A CA 1
ATOM 707 C C . LYS A 1 91 ? -15.040 -19.326 6.299 1.00 41.22 91 LYS A C 1
ATOM 709 O O . LYS A 1 91 ? -14.404 -19.043 5.297 1.00 41.22 91 LYS A O 1
ATOM 714 N N . GLU A 1 92 ? -14.447 -19.078 7.475 1.00 35.25 92 GLU A N 1
ATOM 715 C CA . GLU A 1 92 ? -14.550 -19.604 8.854 1.00 35.25 92 GLU A CA 1
ATOM 716 C C . GLU A 1 92 ? -14.205 -18.503 9.899 1.00 35.25 92 GLU A C 1
ATOM 718 O O . GLU A 1 92 ? -13.446 -17.585 9.594 1.00 35.25 92 GLU A O 1
ATOM 723 N N . GLU A 1 93 ? -14.836 -18.621 11.079 1.00 36.25 93 GLU A N 1
ATOM 724 C CA . GLU A 1 93 ? -14.493 -18.201 12.467 1.00 36.25 93 GLU A CA 1
ATOM 725 C C . GLU A 1 93 ? -13.262 -17.272 12.653 1.00 36.25 93 GLU A C 1
ATOM 727 O O . GLU A 1 93 ? -12.163 -17.589 12.221 1.00 36.25 93 GLU A O 1
ATOM 732 N N . GLU A 1 94 ? -13.359 -16.076 13.250 1.00 34.16 94 GLU A N 1
ATOM 733 C CA . GLU A 1 94 ? -13.577 -15.829 14.688 1.00 34.16 94 GLU A CA 1
ATOM 734 C C . GLU A 1 94 ? -14.040 -14.368 14.952 1.00 34.16 94 GLU A C 1
ATOM 736 O O . GLU A 1 94 ? -13.967 -13.483 14.100 1.00 34.16 94 GLU A O 1
ATOM 741 N N . GLU A 1 95 ? -14.581 -14.168 16.148 1.00 35.94 95 GLU A N 1
ATOM 742 C CA . GLU A 1 95 ? -15.426 -13.099 16.684 1.00 35.94 95 GLU A CA 1
ATOM 743 C C . GLU A 1 95 ? -15.024 -11.629 16.443 1.00 35.94 95 GLU A C 1
ATOM 745 O O . GLU A 1 95 ? -13.978 -11.153 16.868 1.00 35.94 95 GLU A O 1
ATOM 750 N N . ALA A 1 96 ? -15.960 -10.865 15.878 1.00 35.47 96 ALA A N 1
ATOM 751 C CA . ALA A 1 96 ? -16.607 -9.685 16.473 1.00 35.47 96 ALA A CA 1
ATOM 752 C C . ALA A 1 96 ? -17.317 -8.936 15.340 1.00 35.47 96 ALA A C 1
ATOM 754 O O . ALA A 1 96 ? -16.742 -8.700 14.281 1.00 35.47 96 ALA A O 1
ATOM 755 N N . ALA A 1 97 ? -18.584 -8.580 15.544 1.00 42.72 97 ALA A N 1
ATOM 756 C CA . ALA A 1 97 ? -19.395 -7.842 14.582 1.00 42.72 97 ALA A CA 1
ATOM 757 C C . ALA A 1 97 ? -18.781 -6.457 14.288 1.00 42.72 97 ALA A C 1
ATOM 759 O O . ALA A 1 97 ? -19.126 -5.463 14.924 1.00 42.72 97 ALA A O 1
ATOM 760 N N . ALA A 1 98 ? -17.845 -6.398 13.341 1.00 44.31 98 ALA A N 1
ATOM 761 C CA . ALA A 1 98 ? -17.238 -5.163 12.882 1.00 44.31 98 ALA A CA 1
ATOM 762 C C . ALA A 1 98 ? -18.159 -4.497 11.845 1.00 44.31 98 ALA A C 1
ATOM 764 O O . ALA A 1 98 ? -18.758 -5.181 11.008 1.00 44.31 98 ALA A O 1
ATOM 765 N N . PRO A 1 99 ? -18.318 -3.168 11.913 1.00 42.19 99 PRO A N 1
ATOM 766 C CA . PRO A 1 99 ? -19.272 -2.430 11.102 1.00 42.19 99 PRO A CA 1
ATOM 767 C C . PRO A 1 99 ? -18.997 -2.623 9.607 1.00 42.19 99 PRO A C 1
ATOM 769 O O . PRO A 1 99 ? -17.853 -2.752 9.177 1.00 42.19 99 PRO A O 1
ATOM 772 N N . THR A 1 100 ? -20.069 -2.600 8.815 1.00 50.00 100 THR A N 1
ATOM 773 C CA . THR A 1 100 ? -20.112 -2.606 7.343 1.00 50.00 100 THR A CA 1
ATOM 774 C C . THR A 1 100 ? -19.520 -1.320 6.749 1.00 50.00 100 THR A C 1
ATOM 776 O O . THR A 1 100 ? -20.160 -0.608 5.978 1.00 50.00 100 THR A O 1
ATOM 779 N N . THR A 1 101 ? -18.311 -0.973 7.169 1.00 57.62 101 THR A N 1
ATOM 780 C CA . THR A 1 101 ? -17.527 0.166 6.710 1.00 57.62 101 THR A CA 1
ATOM 781 C C . THR A 1 101 ? -16.317 -0.376 5.973 1.00 57.62 101 THR A C 1
ATOM 783 O O . THR A 1 101 ? -15.593 -1.207 6.518 1.00 57.62 101 THR A O 1
ATOM 786 N N . CYS A 1 102 ? -16.094 0.088 4.744 1.00 68.75 102 CYS A N 1
ATOM 787 C CA . CYS A 1 102 ? -14.894 -0.234 3.980 1.00 68.75 102 CYS A CA 1
ATOM 788 C C . CYS A 1 102 ? -13.654 0.152 4.801 1.00 68.75 102 CYS A C 1
ATOM 790 O O . CYS A 1 102 ? -13.413 1.338 5.049 1.00 68.75 102 CYS A O 1
ATOM 792 N N . GLY A 1 103 ? -12.906 -0.849 5.263 1.00 80.50 103 GLY A N 1
ATOM 793 C CA . GLY A 1 103 ? -11.719 -0.645 6.082 1.00 80.50 103 GLY A CA 1
ATOM 794 C C . GLY A 1 103 ? -10.581 0.005 5.293 1.00 80.50 103 GLY A C 1
ATOM 795 O O . GLY A 1 103 ? -10.558 0.004 4.061 1.00 80.50 103 GLY A O 1
ATOM 796 N N . GLY A 1 104 ? -9.615 0.583 6.008 1.00 88.94 104 GLY A N 1
ATOM 797 C CA . GLY A 1 104 ? -8.373 1.065 5.412 1.00 88.94 104 GLY A CA 1
ATOM 798 C C . GLY A 1 104 ? -7.340 -0.048 5.248 1.00 88.94 104 GLY A C 1
ATOM 799 O O . GLY A 1 104 ? -7.172 -0.884 6.141 1.00 88.94 104 GLY A O 1
ATOM 800 N N . VAL A 1 105 ? -6.612 -0.029 4.131 1.00 93.00 105 VAL A N 1
ATOM 801 C CA . VAL A 1 105 ? -5.475 -0.923 3.878 1.00 93.00 105 VAL A CA 1
ATOM 802 C C . VAL A 1 105 ? -4.182 -0.119 3.874 1.00 93.00 105 VAL A C 1
ATOM 804 O O . VAL A 1 105 ? -4.044 0.858 3.135 1.00 93.00 105 VAL A O 1
ATOM 807 N N . LEU A 1 106 ? -3.214 -0.557 4.676 1.00 92.62 106 LEU A N 1
ATOM 808 C CA . LEU A 1 106 ? -1.870 0.000 4.714 1.00 92.62 106 LEU A CA 1
ATOM 809 C C . LEU A 1 106 ? -0.871 -0.949 4.063 1.00 92.62 106 LEU A C 1
ATOM 811 O O . LEU A 1 106 ? -0.669 -2.059 4.542 1.00 92.62 106 LEU A O 1
ATOM 815 N N . VAL A 1 107 ? -0.181 -0.480 3.028 1.00 93.56 107 VAL A N 1
ATOM 816 C CA . VAL A 1 107 ? 0.930 -1.190 2.393 1.00 93.56 107 VAL A CA 1
ATOM 817 C C . VAL A 1 107 ? 2.245 -0.536 2.798 1.00 93.56 107 VAL A C 1
ATOM 819 O O . VAL A 1 107 ? 2.450 0.661 2.584 1.00 93.56 107 VAL A O 1
ATOM 822 N N . HIS A 1 108 ? 3.175 -1.307 3.356 1.00 92.25 108 HIS A N 1
ATOM 823 C CA . HIS A 1 108 ? 4.485 -0.786 3.726 1.00 92.25 108 HIS A CA 1
ATOM 824 C C . HIS A 1 108 ? 5.634 -1.708 3.317 1.00 92.25 108 HIS A C 1
ATOM 826 O O . HIS A 1 108 ? 5.488 -2.915 3.147 1.00 92.25 108 HIS A O 1
ATOM 832 N N . CYS A 1 109 ? 6.808 -1.105 3.172 1.00 90.38 109 CYS A N 1
ATOM 833 C CA . CYS A 1 109 ? 8.095 -1.799 3.108 1.00 90.38 109 CYS A CA 1
ATOM 834 C C . CYS A 1 109 ? 9.056 -1.109 4.089 1.00 90.38 109 CYS A C 1
ATOM 836 O O . CYS A 1 109 ? 8.584 -0.442 5.014 1.00 90.38 109 CYS A O 1
ATOM 838 N N . ALA A 1 110 ? 10.377 -1.208 3.893 1.00 87.31 110 ALA A N 1
ATOM 839 C CA . ALA A 1 110 ? 11.368 -0.471 4.688 1.00 87.31 110 ALA A CA 1
ATOM 840 C C . ALA A 1 110 ? 11.085 1.047 4.706 1.00 87.31 110 ALA A C 1
ATOM 842 O O . ALA A 1 110 ? 10.748 1.629 5.741 1.00 87.31 110 ALA A O 1
ATOM 843 N N . MET A 1 111 ? 11.177 1.687 3.535 1.00 85.25 111 MET A N 1
ATOM 844 C CA . MET A 1 111 ? 11.057 3.146 3.374 1.00 85.25 111 MET A CA 1
ATOM 845 C C . MET A 1 111 ? 9.727 3.606 2.761 1.00 85.25 111 MET A C 1
ATOM 847 O O . MET A 1 111 ? 9.419 4.800 2.762 1.00 85.25 111 MET A O 1
ATOM 851 N N . GLY A 1 112 ? 8.942 2.679 2.217 1.00 83.62 112 GLY A N 1
ATOM 852 C CA . GLY A 1 112 ? 7.672 2.978 1.565 1.00 83.62 112 GLY A CA 1
ATOM 853 C C . GLY A 1 112 ? 7.799 3.591 0.171 1.00 83.62 112 GLY A C 1
ATOM 854 O O . GLY A 1 112 ? 7.039 4.520 -0.111 1.00 83.62 112 GLY A O 1
ATOM 855 N N . LYS A 1 113 ? 8.786 3.157 -0.629 1.00 84.44 113 LYS A N 1
ATOM 856 C CA . LYS A 1 113 ? 9.149 3.739 -1.942 1.00 84.44 113 LYS A CA 1
ATOM 857 C C . LYS A 1 113 ? 9.182 2.725 -3.094 1.00 84.44 113 LYS A C 1
ATOM 859 O O . LYS A 1 113 ? 8.579 2.969 -4.121 1.00 84.44 113 LYS A O 1
ATOM 864 N N . SER A 1 114 ? 9.874 1.602 -2.905 1.00 86.31 114 SER A N 1
ATOM 865 C CA . SER A 1 114 ? 10.079 0.569 -3.932 1.00 86.31 114 SER A CA 1
ATOM 866 C C . SER A 1 114 ? 8.957 -0.485 -3.848 1.00 86.31 114 SER A C 1
ATOM 868 O O . SER A 1 114 ? 7.818 -0.225 -4.238 1.00 86.31 114 SER A O 1
ATOM 870 N N . ARG A 1 115 ? 9.218 -1.623 -3.199 1.00 90.44 115 ARG A N 1
ATOM 871 C CA . ARG A 1 115 ? 8.309 -2.772 -3.012 1.00 90.44 115 ARG A CA 1
ATOM 872 C C . ARG A 1 115 ? 6.852 -2.428 -2.674 1.00 90.44 115 ARG A C 1
ATOM 874 O O . ARG A 1 115 ? 5.928 -2.933 -3.307 1.00 90.44 115 ARG A O 1
ATOM 881 N N . SER A 1 116 ? 6.630 -1.547 -1.697 1.00 91.38 116 SER A N 1
ATOM 882 C CA . SER A 1 116 ? 5.280 -1.167 -1.251 1.00 91.38 116 SER A CA 1
ATOM 883 C C . SER A 1 116 ? 4.488 -0.411 -2.317 1.00 91.38 116 SER A C 1
ATOM 885 O O . SER A 1 116 ? 3.277 -0.583 -2.441 1.00 91.38 116 SER A O 1
ATOM 887 N N . VAL A 1 117 ? 5.170 0.449 -3.079 1.00 90.06 117 VAL A N 1
ATOM 888 C CA . VAL A 1 117 ? 4.553 1.211 -4.163 1.00 90.06 117 VAL A CA 1
ATOM 889 C C . VAL A 1 117 ? 4.227 0.254 -5.296 1.00 90.06 117 VAL A C 1
ATOM 891 O O . VAL A 1 117 ? 3.083 0.229 -5.733 1.00 90.06 117 VAL A O 1
ATOM 894 N N . THR A 1 118 ? 5.167 -0.603 -5.692 1.00 90.19 118 THR A N 1
ATOM 895 C CA . THR A 1 118 ? 4.961 -1.606 -6.744 1.00 90.19 118 THR A CA 1
ATOM 896 C C . THR A 1 118 ? 3.784 -2.534 -6.439 1.00 90.19 118 THR A C 1
ATOM 898 O O . THR A 1 118 ? 2.915 -2.718 -7.290 1.00 90.19 118 THR A O 1
ATOM 901 N N . ALA A 1 119 ? 3.688 -3.050 -5.210 1.00 91.38 119 ALA A N 1
ATOM 902 C CA . ALA A 1 119 ? 2.552 -3.856 -4.756 1.00 91.38 119 ALA A CA 1
ATOM 903 C C . ALA A 1 119 ? 1.215 -3.106 -4.886 1.00 91.38 119 ALA A C 1
ATOM 905 O O . ALA A 1 119 ? 0.203 -3.669 -5.305 1.00 91.38 119 ALA A O 1
ATOM 906 N N . THR A 1 120 ? 1.222 -1.812 -4.574 1.00 91.00 120 THR A N 1
ATOM 907 C CA . THR A 1 120 ? 0.029 -0.977 -4.687 1.00 91.00 120 THR A CA 1
ATOM 908 C C . THR A 1 120 ? -0.349 -0.698 -6.145 1.00 91.00 120 THR A C 1
ATOM 910 O O . THR A 1 120 ? -1.524 -0.750 -6.508 1.00 91.00 120 THR A O 1
ATOM 913 N N . LEU A 1 121 ? 0.637 -0.446 -7.007 1.00 88.69 121 LEU A N 1
ATOM 914 C CA . LEU A 1 121 ? 0.417 -0.276 -8.443 1.00 88.69 121 LEU A CA 1
ATOM 915 C C . LEU A 1 121 ? -0.175 -1.531 -9.072 1.00 88.69 121 LEU A C 1
ATOM 917 O O . LEU A 1 121 ? -1.105 -1.420 -9.866 1.00 88.69 121 LEU A O 1
ATOM 921 N N . ALA A 1 122 ? 0.317 -2.709 -8.686 1.00 90.19 122 ALA A N 1
ATOM 922 C CA . ALA A 1 122 ? -0.216 -3.982 -9.154 1.00 90.19 122 ALA A CA 1
ATOM 923 C C . ALA A 1 122 ? -1.714 -4.124 -8.830 1.00 90.19 122 ALA A C 1
ATOM 925 O O . ALA A 1 122 ? -2.491 -4.532 -9.693 1.00 90.19 122 ALA A O 1
ATOM 926 N N . TYR A 1 123 ? -2.139 -3.711 -7.630 1.00 90.94 123 TYR A N 1
ATOM 927 C CA . TYR A 1 123 ? -3.556 -3.677 -7.260 1.00 90.94 123 TYR A CA 1
ATOM 928 C C . TYR A 1 123 ? -4.369 -2.703 -8.117 1.00 90.94 123 TYR A C 1
ATOM 930 O O . TYR A 1 123 ? -5.392 -3.090 -8.680 1.00 90.94 123 TYR A O 1
ATOM 938 N N . LEU A 1 124 ? -3.902 -1.461 -8.269 1.00 87.50 124 LEU A N 1
ATOM 939 C CA . LEU A 1 124 ? -4.612 -0.445 -9.052 1.00 87.50 124 LEU A CA 1
ATOM 940 C C . LEU A 1 124 ? -4.743 -0.838 -10.529 1.00 87.50 124 LEU A C 1
ATOM 942 O O . LEU A 1 124 ? -5.789 -0.606 -11.133 1.00 87.50 124 LEU A O 1
ATOM 946 N N . LEU A 1 125 ? -3.702 -1.451 -11.098 1.00 86.56 125 LEU A N 1
ATOM 947 C CA . LEU A 1 125 ? -3.703 -1.980 -12.463 1.00 86.56 125 LEU A CA 1
ATOM 948 C C . LEU A 1 125 ? -4.712 -3.117 -12.635 1.00 86.56 125 LEU A C 1
ATOM 950 O O . LEU A 1 125 ? -5.394 -3.177 -13.655 1.00 86.56 125 LEU A O 1
ATOM 954 N N . TRP A 1 126 ? -4.815 -4.005 -11.643 1.00 88.31 126 TRP A N 1
ATOM 955 C CA . TRP A 1 126 ? -5.761 -5.117 -11.665 1.00 88.31 126 TRP A CA 1
ATOM 956 C C . TRP A 1 126 ? -7.213 -4.656 -11.497 1.00 88.31 126 TRP A C 1
ATOM 958 O O . TRP A 1 126 ? -8.081 -5.090 -12.252 1.00 88.31 126 TRP A O 1
ATOM 968 N N . LYS A 1 127 ? -7.481 -3.768 -10.530 1.00 86.25 127 LYS A N 1
ATOM 969 C CA . LYS A 1 127 ? -8.840 -3.312 -10.202 1.00 86.25 127 LYS A CA 1
ATOM 970 C C . LYS A 1 127 ? -9.385 -2.324 -11.230 1.00 86.25 127 LYS A C 1
ATOM 972 O O . LYS A 1 127 ? -10.563 -2.387 -11.570 1.00 86.25 127 LYS A O 1
ATOM 977 N N . HIS A 1 128 ? -8.531 -1.426 -11.724 1.00 84.19 128 HIS A N 1
ATOM 978 C CA . HIS A 1 128 ? -8.913 -0.322 -12.606 1.00 84.19 128 HIS A CA 1
ATOM 979 C C . HIS A 1 128 ? -8.049 -0.266 -13.877 1.00 84.19 128 HIS A C 1
ATOM 981 O O . HIS A 1 128 ? -7.414 0.761 -14.138 1.00 84.19 128 HIS A O 1
ATOM 987 N N . PRO A 1 129 ? -8.023 -1.315 -14.722 1.00 78.25 129 PRO A N 1
ATOM 988 C CA . PRO A 1 129 ? -7.185 -1.341 -15.926 1.00 78.25 129 PRO A CA 1
ATOM 989 C C . PRO A 1 129 ? -7.518 -0.200 -16.903 1.00 78.25 129 PRO A C 1
ATOM 991 O O . PRO A 1 129 ? -6.634 0.330 -17.580 1.00 78.25 129 PRO A O 1
ATOM 994 N N . TRP A 1 130 ? -8.775 0.258 -16.925 1.00 71.38 130 TRP A N 1
ATOM 995 C CA . TRP A 1 130 ? -9.227 1.411 -17.715 1.00 71.38 130 TRP A CA 1
ATOM 996 C C . TRP A 1 130 ? -8.535 2.729 -17.335 1.00 71.38 130 TRP A C 1
ATOM 998 O O . TRP A 1 130 ? -8.385 3.596 -18.192 1.00 71.38 130 TRP A O 1
ATOM 1008 N N . ARG A 1 131 ? -8.034 2.887 -16.098 1.00 68.69 131 ARG A N 1
ATOM 1009 C CA . ARG A 1 131 ? -7.257 4.081 -15.696 1.00 68.69 131 ARG A CA 1
ATOM 1010 C C . ARG A 1 131 ? -5.892 4.168 -16.383 1.00 68.69 131 ARG A C 1
ATOM 1012 O O . ARG A 1 131 ? -5.301 5.245 -16.423 1.00 68.69 131 ARG A O 1
ATOM 1019 N N . PHE A 1 132 ? -5.399 3.054 -16.915 1.00 69.12 132 PHE A N 1
ATOM 1020 C CA . PHE A 1 132 ? -4.069 2.943 -17.511 1.00 69.12 132 PHE A CA 1
ATOM 1021 C C . PHE A 1 132 ? -4.113 2.710 -19.023 1.00 69.12 132 PHE A C 1
ATOM 1023 O O . PHE A 1 132 ? -3.156 3.049 -19.712 1.00 69.12 132 PHE A O 1
ATOM 1030 N N . ASN A 1 133 ? -5.221 2.172 -19.544 1.00 58.94 133 ASN A N 1
ATOM 1031 C CA . ASN A 1 133 ? -5.325 1.728 -20.936 1.00 58.94 133 ASN A CA 1
ATOM 1032 C C . ASN A 1 133 ? -6.108 2.686 -21.867 1.00 58.94 133 ASN A C 1
ATOM 1034 O O . ASN A 1 133 ? -6.500 2.294 -22.964 1.00 58.94 133 ASN A O 1
ATOM 1038 N N . GLY A 1 134 ? -6.351 3.935 -21.450 1.00 53.28 134 GLY A N 1
ATOM 1039 C CA . GLY A 1 134 ? -7.148 4.910 -22.207 1.00 53.28 134 GLY A CA 1
ATOM 1040 C C . GLY A 1 134 ? -6.364 5.725 -23.250 1.00 53.28 134 GLY A C 1
ATOM 1041 O O . GLY A 1 134 ? -5.336 6.346 -22.952 1.00 53.28 134 GLY A O 1
ATOM 1042 N N . GLY A 1 135 ? -6.903 5.810 -24.473 1.00 50.50 135 GLY A N 1
ATOM 1043 C CA . GLY A 1 135 ? -6.543 6.850 -25.446 1.00 50.50 135 GLY A CA 1
ATOM 1044 C C . GLY A 1 135 ? -6.881 8.257 -24.924 1.00 50.50 135 GLY A C 1
ATOM 1045 O O . GLY A 1 135 ? -7.619 8.404 -23.955 1.00 50.50 135 GLY A O 1
ATOM 1046 N N . ALA A 1 136 ? -6.346 9.312 -25.552 1.00 49.94 136 ALA A N 1
ATOM 1047 C CA . ALA A 1 136 ? -6.397 10.697 -25.050 1.00 49.94 136 ALA A CA 1
ATOM 1048 C C . ALA A 1 136 ? -7.794 11.243 -24.660 1.00 49.94 136 ALA A C 1
ATOM 1050 O O . ALA A 1 136 ? -7.856 12.202 -23.897 1.00 49.94 136 ALA A O 1
ATOM 1051 N N . ALA A 1 137 ? -8.886 10.642 -25.145 1.00 47.94 137 ALA A N 1
ATOM 1052 C CA . ALA A 1 137 ? -10.264 11.069 -24.898 1.00 47.94 137 ALA A CA 1
ATOM 1053 C C . ALA A 1 137 ? -10.929 10.459 -23.640 1.00 47.94 137 ALA A C 1
ATOM 1055 O O . ALA A 1 137 ? -11.940 10.985 -23.193 1.00 47.94 137 ALA A O 1
ATOM 1056 N N . GLU A 1 138 ? -10.370 9.395 -23.048 1.00 50.25 138 GLU A N 1
ATOM 1057 C CA . GLU A 1 138 ? -10.969 8.656 -21.912 1.00 50.25 138 GLU A CA 1
ATOM 1058 C C . GLU A 1 138 ? -9.977 8.517 -20.739 1.00 50.25 138 GLU A C 1
ATOM 1060 O O . GLU A 1 138 ? -9.938 7.539 -19.989 1.00 50.25 138 GLU A O 1
ATOM 1065 N N . ARG A 1 139 ? -9.086 9.501 -20.600 1.00 51.25 139 ARG A N 1
ATOM 1066 C CA . ARG A 1 139 ? -8.093 9.529 -19.526 1.00 51.25 139 ARG A CA 1
ATOM 1067 C C . ARG A 1 139 ? -8.749 9.999 -18.236 1.00 51.25 139 ARG A C 1
ATOM 1069 O O . ARG A 1 139 ? -9.019 11.180 -18.064 1.00 51.25 139 ARG A O 1
ATOM 1076 N N . HIS A 1 140 ? -8.923 9.085 -17.290 1.00 52.16 140 HIS A N 1
ATOM 1077 C CA . HIS A 1 140 ? -9.233 9.410 -15.899 1.00 52.16 140 HIS A CA 1
ATOM 1078 C C . HIS A 1 140 ? -7.924 9.818 -15.197 1.00 52.16 140 HIS A C 1
ATOM 1080 O O . HIS A 1 140 ? -7.357 9.050 -14.426 1.00 52.16 140 HIS A O 1
ATOM 1086 N N . GLY A 1 141 ? -7.386 10.980 -15.592 1.00 58.56 141 GLY A N 1
ATOM 1087 C CA . GLY A 1 141 ? -6.168 11.627 -15.084 1.00 58.56 141 GLY A CA 1
ATOM 1088 C C . GLY A 1 141 ? -6.477 12.751 -14.078 1.00 58.56 141 GLY A C 1
ATOM 1089 O O . GLY A 1 141 ? -7.614 13.210 -13.997 1.00 58.56 141 GLY A O 1
ATOM 1090 N N . PHE A 1 142 ? -5.472 13.279 -13.372 1.00 57.47 142 PHE A N 1
ATOM 1091 C CA . PHE A 1 142 ? -5.588 14.635 -12.808 1.00 57.47 142 PHE A CA 1
ATOM 1092 C C . PHE A 1 142 ? -5.139 15.649 -13.863 1.00 57.47 142 PHE A C 1
ATOM 1094 O O . PHE A 1 142 ? -4.131 15.440 -14.547 1.00 57.47 142 PHE A O 1
ATOM 1101 N N . LYS A 1 143 ? -5.886 16.749 -14.002 1.00 58.91 143 LYS A N 1
ATOM 1102 C CA . LYS A 1 143 ? -5.530 17.837 -14.913 1.00 58.91 143 LYS A CA 1
ATOM 1103 C C . LYS A 1 143 ? -4.443 18.691 -14.258 1.00 58.91 143 LYS A C 1
ATOM 1105 O O . LYS A 1 143 ? -4.666 19.270 -13.196 1.00 58.91 143 LYS A O 1
ATOM 1110 N N . CYS A 1 144 ? -3.258 18.730 -14.862 1.00 62.62 144 CYS A N 1
ATOM 1111 C CA . CYS A 1 144 ? -2.196 19.636 -14.437 1.00 62.62 144 CYS A CA 1
ATOM 1112 C C . CYS A 1 144 ? -2.627 21.091 -14.688 1.00 62.62 144 CYS A C 1
ATOM 1114 O O . CYS A 1 144 ? -3.439 21.360 -15.573 1.00 62.62 144 CYS A O 1
ATOM 1116 N N . SER A 1 145 ? -2.039 22.045 -13.965 1.00 73.25 145 SER A N 1
ATOM 1117 C CA . SER A 1 145 ? -2.249 23.481 -14.196 1.00 73.25 145 SER A CA 1
ATOM 1118 C C . SER A 1 145 ? -1.855 23.945 -15.607 1.00 73.25 145 SER A C 1
ATOM 1120 O O . SER A 1 145 ? -2.281 25.013 -16.028 1.00 73.25 145 SER A O 1
ATOM 1122 N N . CYS A 1 146 ? -1.076 23.149 -16.349 1.00 73.81 146 CYS A N 1
ATOM 1123 C CA . CYS A 1 146 ? -0.726 23.384 -17.753 1.00 73.81 146 CYS A CA 1
ATOM 1124 C C . CYS A 1 146 ? -1.672 22.706 -18.767 1.00 73.81 146 CYS A C 1
ATOM 1126 O O . CYS A 1 146 ? -1.289 22.509 -19.916 1.00 73.81 146 CYS A O 1
ATOM 1128 N N . ASP A 1 147 ? -2.863 22.278 -18.340 1.00 58.16 147 ASP A N 1
ATOM 1129 C CA . ASP A 1 147 ? -3.863 21.544 -19.133 1.00 58.16 147 ASP A CA 1
ATOM 1130 C C . ASP A 1 147 ? -3.433 20.156 -19.651 1.00 58.16 147 ASP A C 1
ATOM 1132 O O . ASP A 1 147 ? -4.232 19.445 -20.267 1.00 58.16 147 ASP A O 1
ATOM 1136 N N . ALA A 1 148 ? -2.214 19.711 -19.338 1.00 60.59 148 ALA A N 1
ATOM 1137 C CA . ALA A 1 148 ? -1.767 18.351 -19.606 1.00 60.59 148 ALA A CA 1
ATOM 1138 C C . ALA A 1 148 ? -2.430 17.340 -18.652 1.00 60.59 148 ALA A C 1
ATOM 1140 O O . ALA A 1 148 ? -2.554 17.569 -17.446 1.00 60.59 148 ALA A O 1
ATOM 1141 N N . TRP A 1 149 ? -2.814 16.185 -19.192 1.00 60.53 149 TRP A N 1
ATOM 1142 C CA . TRP A 1 149 ? -3.341 15.062 -18.417 1.00 60.53 149 TRP A CA 1
ATOM 1143 C C . TRP A 1 149 ? -2.201 14.228 -17.829 1.00 60.53 149 TRP A C 1
ATOM 1145 O O . TRP A 1 149 ? -1.381 13.697 -18.578 1.00 60.53 149 TRP A O 1
ATOM 1155 N N . VAL A 1 150 ? -2.176 14.065 -16.503 1.00 63.06 150 VAL A N 1
ATOM 1156 C CA . VAL A 1 150 ? -1.237 13.163 -15.821 1.00 63.06 150 VAL A CA 1
ATOM 1157 C C . VAL A 1 150 ? -1.877 11.781 -15.724 1.00 63.06 150 VAL A C 1
ATOM 1159 O O . VAL A 1 150 ? -2.905 11.611 -15.067 1.00 63.06 150 VAL A O 1
ATOM 1162 N N . CYS A 1 151 ? -1.295 10.805 -16.421 1.00 49.41 151 CYS A N 1
ATOM 1163 C CA . CYS A 1 151 ? -1.692 9.401 -16.363 1.00 49.41 151 CYS A CA 1
ATOM 1164 C C . CYS A 1 151 ? -0.497 8.555 -15.924 1.00 49.41 151 CYS A C 1
ATOM 1166 O O . CYS A 1 151 ? 0.586 8.727 -16.487 1.00 49.41 151 CYS A O 1
ATOM 1168 N N . PRO A 1 152 ? -0.690 7.620 -14.985 1.00 54.59 152 PRO A N 1
ATOM 1169 C CA . PRO A 1 152 ? -1.928 7.332 -14.236 1.00 54.59 152 PRO A CA 1
ATOM 1170 C C . PRO A 1 152 ? -2.299 8.391 -13.171 1.00 54.59 152 PRO A C 1
ATOM 1172 O O . PRO A 1 152 ? -1.429 9.075 -12.637 1.00 54.59 152 PRO A O 1
ATOM 1175 N N . ALA A 1 153 ? -3.596 8.531 -12.848 1.00 54.16 153 ALA A N 1
ATOM 1176 C CA . ALA A 1 153 ? -4.109 9.453 -11.819 1.00 54.16 153 ALA A CA 1
ATOM 1177 C C . ALA A 1 153 ? -3.875 8.958 -10.387 1.00 54.16 153 ALA A C 1
ATOM 1179 O O . ALA A 1 153 ? -4.814 8.743 -9.623 1.00 54.16 153 ALA A O 1
ATOM 1180 N N . PHE A 1 154 ? -2.626 8.794 -9.985 1.00 60.59 154 PHE A N 1
ATOM 1181 C CA . PHE A 1 154 ? -2.302 8.716 -8.569 1.00 60.59 154 PHE A CA 1
ATOM 1182 C C . PHE A 1 154 ? -1.108 9.621 -8.294 1.00 60.59 154 PHE A C 1
ATOM 1184 O O . PHE A 1 154 ? -0.125 9.644 -9.032 1.00 60.59 154 PHE A O 1
ATOM 1191 N N . SER A 1 155 ? -1.206 10.420 -7.238 1.00 59.03 155 SER A N 1
ATOM 1192 C CA . SER A 1 155 ? -0.105 11.276 -6.814 1.00 59.03 155 SER A CA 1
ATOM 1193 C C . SER A 1 155 ? 0.711 10.529 -5.773 1.00 59.03 155 SER A C 1
ATOM 1195 O O . SER A 1 155 ? 0.323 10.444 -4.611 1.00 59.03 155 SER A O 1
ATOM 1197 N N . LEU A 1 156 ? 1.852 9.985 -6.189 1.00 62.50 156 LEU A N 1
ATOM 1198 C CA . LEU A 1 156 ? 2.892 9.581 -5.251 1.00 62.50 156 LEU A CA 1
ATOM 1199 C C . LEU A 1 156 ? 3.771 10.788 -4.948 1.00 62.50 156 LEU A C 1
ATOM 1201 O O . LEU A 1 156 ? 4.062 11.610 -5.817 1.00 62.50 156 LEU A O 1
ATOM 1205 N N . GLN A 1 157 ? 4.201 10.907 -3.696 1.00 52.28 157 GLN A N 1
ATOM 1206 C CA . GLN A 1 157 ? 5.182 11.924 -3.343 1.00 52.28 157 GLN A CA 1
ATOM 1207 C C . GLN A 1 157 ? 6.477 11.647 -4.110 1.00 52.28 157 GLN A C 1
ATOM 1209 O O . GLN A 1 157 ? 6.901 10.500 -4.215 1.00 52.28 157 GLN A O 1
ATOM 1214 N N . ARG A 1 158 ? 7.142 12.704 -4.583 1.00 62.50 158 ARG A N 1
ATOM 1215 C CA . ARG A 1 158 ? 8.397 12.605 -5.347 1.00 62.50 158 ARG A CA 1
ATOM 1216 C C . ARG A 1 158 ? 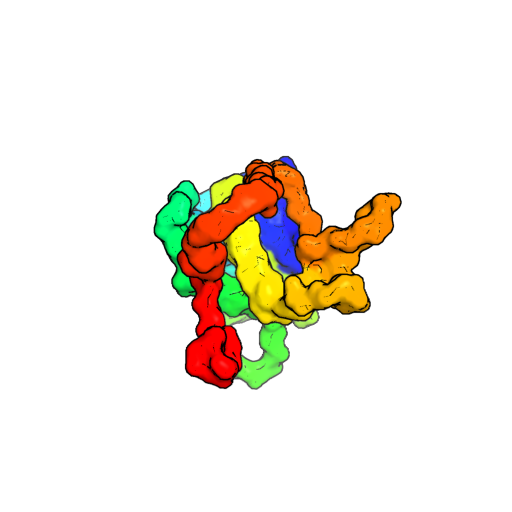9.505 11.862 -4.590 1.00 62.50 158 ARG A C 1
ATOM 1218 O O . ARG A 1 158 ? 10.360 11.233 -5.184 1.00 62.50 158 ARG A O 1
ATOM 1225 N N . SER A 1 159 ? 9.450 11.877 -3.259 1.00 66.00 159 SER A N 1
ATOM 1226 C CA . SER A 1 159 ? 10.349 11.109 -2.395 1.00 66.00 159 SER A CA 1
ATOM 1227 C C . SER A 1 159 ? 10.103 9.598 -2.420 1.00 66.00 159 SER A C 1
ATOM 1229 O O . SER A 1 159 ? 10.909 8.875 -1.841 1.00 66.00 159 SER A O 1
ATOM 1231 N N . LYS A 1 160 ? 9.000 9.127 -3.013 1.00 62.84 160 LYS A N 1
ATOM 1232 C CA . LYS A 1 160 ? 8.551 7.728 -3.036 1.00 62.84 160 LYS A CA 1
ATOM 1233 C C . LYS A 1 160 ? 8.693 7.062 -4.402 1.00 62.84 160 LYS A C 1
ATOM 1235 O O . LYS A 1 160 ? 8.268 5.925 -4.529 1.00 62.84 160 LYS A O 1
ATOM 1240 N N . VAL A 1 161 ? 9.244 7.757 -5.392 1.00 62.62 161 VAL A N 1
ATOM 1241 C CA . VAL A 1 161 ? 9.420 7.243 -6.752 1.00 62.62 161 VAL A CA 1
ATOM 1242 C C . VAL A 1 161 ? 10.857 7.505 -7.173 1.00 62.62 161 VAL A C 1
ATOM 1244 O O . VAL A 1 161 ? 11.366 8.602 -6.936 1.00 62.62 161 VAL A O 1
ATOM 1247 N N . ASP A 1 162 ? 11.493 6.515 -7.788 1.00 63.41 162 ASP A N 1
ATOM 1248 C CA . ASP A 1 162 ? 12.793 6.695 -8.427 1.00 63.41 162 ASP A CA 1
ATOM 1249 C C . ASP A 1 162 ? 12.593 7.350 -9.801 1.00 63.41 162 ASP A C 1
ATOM 1251 O O . ASP A 1 162 ? 11.812 6.886 -10.634 1.00 63.41 162 ASP A O 1
ATOM 1255 N N . GLU A 1 163 ? 13.255 8.486 -10.025 1.00 63.97 163 GLU A N 1
ATOM 1256 C CA . GLU A 1 163 ? 13.119 9.268 -11.255 1.00 63.97 163 GLU A CA 1
ATOM 1257 C C . GLU A 1 163 ? 14.152 8.786 -12.281 1.00 63.97 163 GLU A C 1
ATOM 1259 O O . GLU A 1 163 ? 15.324 9.158 -12.234 1.00 63.97 163 GLU A O 1
ATOM 1264 N N . VAL A 1 164 ? 13.721 7.944 -13.223 1.00 59.31 164 VAL A N 1
ATOM 1265 C CA . VAL A 1 164 ? 14.566 7.508 -14.342 1.00 59.31 164 VAL A CA 1
ATOM 1266 C C . VAL A 1 164 ? 14.369 8.466 -15.512 1.00 59.31 164 VAL A C 1
ATOM 1268 O O . VAL A 1 164 ? 13.311 8.499 -16.142 1.00 59.31 164 VAL A O 1
ATOM 1271 N N . THR A 1 165 ? 15.400 9.249 -15.831 1.00 59.38 165 THR A N 1
ATOM 1272 C CA . THR A 1 165 ? 15.397 10.079 -17.043 1.00 59.38 165 THR A CA 1
ATOM 1273 C C . THR A 1 165 ? 15.714 9.195 -18.244 1.00 59.38 165 THR A C 1
ATOM 1275 O O . THR A 1 165 ? 16.875 8.894 -18.513 1.00 59.38 165 THR A O 1
ATOM 1278 N N . VAL A 1 166 ? 14.687 8.767 -18.977 1.00 45.12 166 VAL A N 1
ATOM 1279 C CA . VAL A 1 166 ? 14.888 8.072 -20.253 1.00 45.12 166 VAL A CA 1
ATOM 1280 C C . VAL A 1 166 ? 15.129 9.126 -21.330 1.00 45.12 166 VAL A C 1
ATOM 1282 O O . VAL A 1 166 ? 14.198 9.775 -21.807 1.00 45.12 166 VAL A O 1
ATOM 1285 N N . THR A 1 167 ? 16.387 9.318 -21.722 1.00 41.59 167 THR A N 1
ATOM 1286 C CA . THR A 1 167 ? 16.711 10.066 -22.937 1.00 41.59 167 THR A CA 1
ATOM 1287 C C . THR A 1 167 ? 16.274 9.232 -24.135 1.00 41.59 167 THR A C 1
ATOM 1289 O O . THR A 1 167 ? 16.932 8.275 -24.539 1.00 41.59 167 THR A O 1
ATOM 1292 N N . VAL A 1 168 ? 15.126 9.577 -24.716 1.00 43.31 168 VAL A N 1
ATOM 1293 C CA . VAL A 1 168 ? 14.713 9.008 -26.000 1.00 43.31 168 VAL A CA 1
ATOM 1294 C C . VAL A 1 168 ? 15.648 9.597 -27.054 1.00 43.31 168 VAL A C 1
ATOM 1296 O O . VAL A 1 168 ? 15.432 10.706 -27.541 1.00 43.31 168 VAL A O 1
ATOM 1299 N N . ALA A 1 169 ? 16.747 8.901 -27.349 1.00 42.66 169 ALA A N 1
ATOM 1300 C CA . ALA A 1 169 ? 17.646 9.289 -28.423 1.00 42.66 169 ALA A CA 1
ATOM 1301 C C . ALA A 1 169 ? 16.842 9.322 -29.731 1.00 42.66 169 ALA A C 1
ATOM 1303 O O . ALA A 1 169 ? 16.319 8.302 -30.185 1.00 42.66 169 ALA A O 1
ATOM 1304 N N . ALA A 1 170 ? 16.704 10.513 -30.310 1.00 40.00 170 ALA A N 1
ATOM 1305 C CA . ALA A 1 170 ? 16.066 10.711 -31.599 1.00 40.00 170 ALA A CA 1
ATOM 1306 C C . ALA A 1 170 ? 16.861 9.949 -32.673 1.00 40.00 170 ALA A C 1
ATOM 1308 O O . ALA A 1 170 ? 17.946 10.363 -33.075 1.00 40.00 170 ALA A O 1
ATOM 1309 N N . ALA A 1 171 ? 16.329 8.812 -33.123 1.00 38.03 171 ALA A N 1
ATOM 1310 C CA . ALA A 1 171 ? 16.890 8.050 -34.228 1.00 38.03 171 ALA A CA 1
ATOM 1311 C C . ALA A 1 171 ? 16.553 8.741 -35.560 1.00 38.03 171 ALA A C 1
ATOM 1313 O O . ALA A 1 171 ? 15.408 8.710 -36.010 1.00 38.03 171 ALA A O 1
ATOM 1314 N N . ALA A 1 172 ? 17.561 9.328 -36.209 1.00 38.41 172 ALA A N 1
ATOM 1315 C CA . ALA A 1 172 ? 17.490 9.788 -37.592 1.00 38.41 172 ALA A CA 1
ATOM 1316 C C . ALA A 1 172 ? 18.591 9.114 -38.442 1.00 38.41 172 ALA A C 1
ATOM 1318 O O . ALA A 1 172 ? 19.773 9.373 -38.243 1.00 38.41 172 ALA A O 1
ATOM 1319 N N . SER A 1 173 ? 18.150 8.301 -39.421 1.00 40.03 173 SER A N 1
ATOM 1320 C CA . SER A 1 173 ? 18.850 7.730 -40.606 1.00 40.03 173 SER A CA 1
ATOM 1321 C C . SER A 1 173 ? 20.013 6.735 -40.374 1.00 40.03 173 SER A C 1
ATOM 1323 O O . SER A 1 173 ? 20.936 7.035 -39.641 1.00 40.03 173 SER A O 1
ATOM 1325 N N . GLY A 1 174 ? 20.109 5.545 -40.989 1.00 39.00 174 GLY A N 1
ATOM 1326 C CA . GLY A 1 174 ? 19.273 4.834 -41.958 1.00 39.00 174 GLY A CA 1
ATOM 1327 C C . GLY A 1 174 ? 19.778 3.384 -42.173 1.00 39.00 174 GLY A C 1
ATOM 1328 O O . GLY A 1 174 ? 20.922 3.176 -42.544 1.00 39.00 174 GLY A O 1
ATOM 1329 N N . ARG A 1 175 ? 18.860 2.423 -41.967 1.00 45.59 175 ARG A N 1
ATOM 1330 C CA . ARG A 1 175 ? 18.816 0.965 -42.270 1.00 45.59 175 ARG A CA 1
ATOM 1331 C C . ARG A 1 175 ? 19.716 -0.057 -41.510 1.00 45.59 175 ARG A C 1
ATOM 1333 O O . ARG A 1 175 ? 20.934 0.030 -41.535 1.00 45.59 175 ARG A O 1
ATOM 1340 N N . ALA A 1 176 ? 19.018 -1.104 -41.003 1.00 42.12 176 ALA A N 1
ATOM 1341 C CA . ALA A 1 176 ? 19.375 -2.273 -40.147 1.00 42.12 176 ALA A CA 1
ATOM 1342 C C . ALA A 1 176 ? 19.475 -1.999 -38.622 1.00 42.12 176 ALA A C 1
ATOM 1344 O O . ALA A 1 176 ? 19.983 -0.938 -38.274 1.00 42.12 176 ALA A O 1
ATOM 1345 N N . PRO A 1 177 ? 19.070 -2.911 -37.692 1.00 45.59 177 PRO A N 1
ATOM 1346 C CA . PRO A 1 177 ? 18.177 -4.091 -37.746 1.00 45.59 177 PRO A CA 1
ATOM 1347 C C . PRO A 1 177 ? 16.716 -3.753 -37.322 1.00 45.59 177 PRO A C 1
ATOM 1349 O O . PRO A 1 177 ? 16.398 -2.590 -37.094 1.00 45.59 177 PRO A O 1
ATOM 1352 N N . ASP A 1 178 ? 15.797 -4.734 -37.267 1.00 57.06 178 ASP A N 1
ATOM 1353 C CA . ASP A 1 178 ? 14.365 -4.502 -36.965 1.00 57.06 178 ASP A CA 1
ATOM 1354 C C . ASP A 1 178 ? 14.144 -4.061 -35.494 1.00 57.06 178 ASP A C 1
ATOM 1356 O O . ASP A 1 178 ? 14.401 -4.839 -34.567 1.00 57.06 178 ASP A O 1
ATOM 1360 N N . PRO A 1 179 ? 13.655 -2.830 -35.247 1.00 49.75 179 PRO A N 1
ATOM 1361 C CA . PRO A 1 179 ? 13.615 -2.206 -33.920 1.00 49.75 179 PRO A CA 1
ATOM 1362 C C . PRO A 1 179 ? 12.647 -2.864 -32.924 1.00 49.75 179 PRO A C 1
ATOM 1364 O O . PRO A 1 179 ? 12.635 -2.498 -31.751 1.00 49.75 179 PRO A O 1
ATOM 1367 N N . ARG A 1 180 ? 11.830 -3.837 -33.349 1.00 48.53 180 ARG A N 1
ATOM 1368 C CA . ARG A 1 180 ? 10.882 -4.538 -32.465 1.00 48.53 180 ARG A CA 1
ATOM 1369 C C . ARG A 1 180 ? 11.509 -5.671 -31.650 1.00 48.53 180 ARG A C 1
ATOM 1371 O O . ARG A 1 180 ? 11.012 -5.976 -30.570 1.00 48.53 180 ARG A O 1
ATOM 1378 N N . ALA A 1 181 ? 12.607 -6.259 -32.130 1.00 49.72 181 ALA A N 1
ATOM 1379 C CA . ALA A 1 181 ? 13.306 -7.343 -31.436 1.00 49.72 181 ALA A CA 1
ATOM 1380 C C . ALA A 1 181 ? 14.113 -6.848 -30.220 1.00 49.72 181 ALA A C 1
ATOM 1382 O O . ALA A 1 181 ? 14.226 -7.562 -29.230 1.00 49.72 181 ALA A O 1
ATOM 1383 N N . ALA A 1 182 ? 14.614 -5.609 -30.262 1.00 50.38 182 ALA A N 1
ATOM 1384 C CA . ALA A 1 182 ? 15.383 -5.006 -29.170 1.00 50.38 182 ALA A CA 1
ATOM 1385 C C . ALA A 1 182 ? 14.514 -4.504 -27.995 1.00 50.38 182 ALA A C 1
ATOM 1387 O O . ALA A 1 182 ? 15.033 -4.276 -26.910 1.00 50.38 182 ALA A O 1
ATOM 1388 N N . LEU A 1 183 ? 13.197 -4.354 -28.196 1.00 56.56 183 LEU A N 1
ATOM 1389 C CA . LEU A 1 183 ? 12.232 -3.907 -27.178 1.00 56.56 183 LEU A CA 1
ATOM 1390 C C . LEU A 1 183 ? 11.438 -5.064 -26.540 1.00 56.56 183 LEU A C 1
ATOM 1392 O O . LEU A 1 183 ? 10.536 -4.815 -25.749 1.00 56.56 183 LEU A O 1
ATOM 1396 N N . GLY A 1 184 ? 11.713 -6.324 -26.904 1.00 49.25 184 GLY A N 1
ATOM 1397 C CA . GLY A 1 184 ? 11.039 -7.501 -26.332 1.00 49.25 184 GLY A CA 1
ATOM 1398 C C . GLY A 1 184 ? 9.548 -7.653 -26.681 1.00 49.25 184 GLY A C 1
ATOM 1399 O O . GLY A 1 184 ? 8.886 -8.559 -26.178 1.00 49.25 184 GLY A O 1
ATOM 1400 N N . ILE A 1 185 ? 8.994 -6.809 -27.556 1.00 55.22 185 ILE A N 1
ATOM 1401 C CA . ILE A 1 185 ? 7.565 -6.829 -27.899 1.00 55.22 185 ILE A CA 1
ATOM 1402 C C . ILE A 1 185 ? 7.330 -7.782 -29.081 1.00 55.22 185 ILE A C 1
ATOM 1404 O O . ILE A 1 185 ? 7.623 -7.468 -30.237 1.00 55.22 185 ILE A O 1
ATOM 1408 N N . ARG A 1 186 ? 6.763 -8.961 -28.793 1.00 53.81 186 ARG A N 1
ATOM 1409 C CA . ARG A 1 186 ? 6.396 -9.987 -29.786 1.00 53.81 186 ARG A CA 1
ATOM 1410 C C . ARG A 1 186 ? 5.073 -9.625 -30.480 1.00 53.81 186 ARG A C 1
ATOM 1412 O O . ARG A 1 186 ? 4.069 -9.392 -29.816 1.00 53.81 186 ARG A O 1
ATOM 1419 N N . MET A 1 187 ? 5.048 -9.610 -31.816 1.00 58.50 187 MET A N 1
ATOM 1420 C CA . MET A 1 187 ? 3.824 -9.341 -32.592 1.00 58.50 187 MET A CA 1
ATOM 1421 C C . MET A 1 187 ? 2.891 -10.565 -32.694 1.00 58.50 187 MET A C 1
ATOM 1423 O O . MET A 1 187 ? 3.384 -11.697 -32.789 1.00 58.50 187 MET A O 1
ATOM 1427 N N . PRO A 1 188 ? 1.559 -10.352 -32.756 1.00 55.97 188 PRO A N 1
ATOM 1428 C CA . PRO A 1 188 ? 0.593 -11.405 -33.054 1.00 55.97 188 PRO A CA 1
ATOM 1429 C C . PRO A 1 188 ? 0.710 -11.901 -34.515 1.00 55.97 188 PRO A C 1
ATOM 1431 O O . PRO A 1 188 ? 1.177 -11.159 -35.384 1.00 55.97 188 PRO A O 1
ATOM 1434 N N . PRO A 1 189 ? 0.297 -13.149 -34.815 1.00 54.41 189 PRO A N 1
ATOM 1435 C CA . PRO A 1 189 ? 0.632 -13.845 -36.068 1.00 54.41 189 PRO A CA 1
ATOM 1436 C C . PRO A 1 189 ? 0.120 -13.193 -37.364 1.00 54.41 189 PRO A C 1
ATOM 1438 O O . PRO A 1 189 ? 0.675 -13.447 -38.428 1.00 54.41 189 PRO A O 1
ATOM 1441 N N . SER A 1 190 ? -0.911 -12.350 -37.291 1.00 55.72 190 SER A N 1
ATOM 1442 C CA . SER A 1 190 ? -1.641 -11.802 -38.444 1.00 55.72 190 SER A CA 1
ATOM 1443 C C . SER A 1 190 ? -1.027 -10.552 -39.090 1.00 55.72 190 SER A C 1
ATOM 1445 O O . SER A 1 190 ? -1.509 -10.125 -40.131 1.00 55.72 190 SER A O 1
ATOM 1447 N N . PHE A 1 191 ? 0.038 -9.973 -38.520 1.00 56.00 191 PHE A N 1
ATOM 1448 C CA . PHE A 1 191 ? 0.693 -8.761 -39.049 1.00 56.00 191 PHE A CA 1
ATOM 1449 C C . PHE A 1 191 ? 2.187 -8.952 -39.362 1.00 56.00 191 PHE A C 1
ATOM 1451 O O . PHE A 1 191 ? 2.960 -7.991 -39.394 1.00 56.00 191 PHE A O 1
ATOM 1458 N N . ARG A 1 192 ? 2.622 -10.194 -39.612 1.00 60.25 192 ARG A N 1
ATOM 1459 C CA . ARG A 1 192 ? 3.966 -10.446 -40.151 1.00 60.25 192 ARG A CA 1
ATOM 1460 C C . ARG A 1 192 ? 3.991 -10.109 -41.642 1.00 60.25 192 ARG A C 1
ATOM 1462 O O . ARG A 1 192 ? 3.109 -10.529 -42.382 1.00 60.25 192 ARG A O 1
ATOM 1469 N N . LYS A 1 193 ? 5.035 -9.395 -42.077 1.00 55.94 193 LYS A N 1
ATOM 1470 C CA . LYS A 1 193 ? 5.271 -8.977 -43.477 1.00 55.94 193 LYS A CA 1
ATOM 1471 C C . LYS A 1 193 ? 5.347 -10.127 -44.493 1.00 55.94 193 LYS A C 1
ATOM 1473 O O . LYS A 1 193 ? 5.401 -9.857 -45.679 1.00 55.94 193 LYS A O 1
ATOM 1478 N N . GLU A 1 194 ? 5.382 -11.373 -44.034 1.00 54.16 194 GLU A N 1
ATOM 1479 C CA . GLU A 1 194 ? 5.501 -12.582 -44.857 1.00 54.16 194 GLU A CA 1
ATOM 1480 C C . GLU A 1 194 ? 4.155 -13.042 -45.451 1.00 54.16 194 GLU A C 1
ATOM 1482 O O . GLU A 1 194 ? 4.149 -13.902 -46.322 1.00 54.16 194 GLU A O 1
ATOM 1487 N N . ASN A 1 195 ? 3.027 -12.472 -45.001 1.00 51.16 195 ASN A N 1
ATOM 1488 C CA . ASN A 1 195 ? 1.675 -12.791 -45.484 1.00 51.16 195 ASN A CA 1
ATOM 1489 C C . ASN A 1 195 ? 1.017 -11.626 -46.256 1.00 51.16 195 ASN A C 1
ATOM 1491 O O . ASN A 1 195 ? -0.209 -11.500 -46.254 1.00 51.16 195 ASN A O 1
ATOM 1495 N N . LEU A 1 196 ? 1.828 -10.760 -46.873 1.00 43.28 196 LEU A N 1
ATOM 1496 C CA . LEU A 1 196 ? 1.409 -9.694 -47.790 1.00 43.28 196 LEU A CA 1
ATOM 1497 C C . LEU A 1 196 ? 2.159 -9.844 -49.113 1.00 43.28 196 LEU A C 1
ATOM 1499 O O . LEU A 1 196 ? 3.392 -10.051 -49.048 1.00 43.28 196 LEU A O 1
#

Radius of gyration: 21.02 Å; chains: 1; bounding box: 42×43×69 Å

Foldseek 3Di:
DAWDAKDDPFQEIFGAPVNLVCLVVCVVSQAAEEEEQAPDDCVVPDPSVPRHHYDYHHWDPDPPTDCVVCLVVLLVRSCCQQPPPDPDDDDDDDDDPDDPDRGHYYFYYHGRAPRSVVSVVSNCCVVCVQCAPDDPVSHPADQDPVRDGDPNHIDDDPVRYDDDDDPPPDDDDDDDDDPCVVVVDDDDPPPDPVVD

Secondary structure (DSSP, 8-state):
--EEEPSSSS-EEEEEGGGTT-HHHHHHTTEEEEEEESS--HHHH---TT-SEEEEE---S-TT---GGGHHHHHHHHHHHHSPPPTTS----------SS--EEEEEESSSSSHHHHHHHHHHHHH-GGGTS--TTS--PEEPTTS-EESS-----GGGS-----------S---S-TTTTTT-PPPGGG-GGG-